Protein AF-A0A662QKG5-F1 (afdb_monomer)

Secondary structure (DSSP, 8-state):
---------------------S---PPPSEEEE-SS--HHHHHHH--SEEEE-TTSS-HHHHHHHHHTT-EEEEEEESSEEETTSTT--GGGGTS--TTEEEEPSSSTTEEEE-TTSHHHHHHHHHHHHHHHHHT-SEEEEE-TTHHHHHHHTT--HHHHHHHHHHHHHHH--SEEEEE-TT-GGGGG-HHHHHH-SEEEEE-SSEETTEEPPHHHHHHHHHHHHHHHHTT-EEEEEEE---HHHHHHHHHHHHHHT-EEEEE-TT--S--HHHHT-

Sequence (277 aa):
MKPMAIALATLLLASPFTATSPAIRDKPDVIIWYDNVNESKLLKLAPKLLIVDPGEVERETIRKLQKLGTEVIAYVNLGMAEEWRSYWKERWRRSPPRWIAEKSREWSGEYVVMFWHPAWRRILRRVLKSIEREGYDGILLDNIDVYEYWEEKGCKAEEKLLMIIKWIKLTYSGKIYVNIGSGLKLIYDEEFMKLVDGILREEVWASYRGVIDPEETKEILNALIYAKQRGKDVVILDYSNNERLTNAILSECAILGFKCYIGSRDLNSLPKYLQGS

pLDDT: mean 91.51, std 16.91, range [32.44, 98.94]

Foldseek 3Di:
DDDDDDDDDDDDDDDDDDDDDDDPPPQAQEAEFEAQDDLVLCLVRLHLEYEYEPPRDALVSLVSSVVVNYAYAYEDEQFKDACPDPVHDPCCVVPNDPQWAAADPVDPRITGGPSLDPVNLVVVLVVLVVCVVSPHQYYEHEPLVSLVVVVVVVDPSVVSSLVVLVVCLVRHDHAYEYACEVVLVLLVPPSSLVSHQAYEYEQLQAAPVGGDDVVSNVSSVVSQLSSVVVVHAYEYEHEDPDPVSVVVVVVVCVVSVHRYDHAHPNSNDHHPVSVVD

Structure (mmCIF, N/CA/C/O backbone):
data_AF-A0A662QKG5-F1
#
_entry.id   AF-A0A662QKG5-F1
#
loop_
_atom_site.group_PDB
_atom_site.id
_atom_site.type_symbol
_atom_site.label_atom_id
_atom_site.label_alt_id
_atom_site.label_comp_id
_atom_site.label_asym_id
_atom_site.label_entity_id
_atom_site.label_seq_id
_atom_site.pdbx_PDB_ins_code
_atom_site.Cartn_x
_atom_site.Cartn_y
_atom_site.Cartn_z
_atom_site.occupancy
_atom_site.B_iso_or_equiv
_atom_site.auth_seq_id
_atom_site.auth_comp_id
_atom_site.auth_asym_id
_atom_site.auth_atom_id
_atom_site.pdbx_PDB_model_num
ATOM 1 N N . MET A 1 1 ? -3.021 51.277 4.440 1.00 42.84 1 MET A N 1
ATOM 2 C CA . MET A 1 1 ? -4.016 50.202 4.649 1.00 42.84 1 MET A CA 1
ATOM 3 C C . MET A 1 1 ? -3.461 49.256 5.701 1.00 42.84 1 MET A C 1
ATOM 5 O O . MET A 1 1 ? -2.408 48.681 5.471 1.00 42.84 1 MET A O 1
ATOM 9 N N . LYS A 1 2 ? -4.071 49.212 6.891 1.00 32.78 2 LYS A N 1
ATOM 10 C CA . LYS A 1 2 ? -3.625 48.363 8.011 1.00 32.78 2 LYS A CA 1
ATOM 11 C C . LYS A 1 2 ? -4.116 46.920 7.798 1.00 32.78 2 LYS A C 1
ATOM 13 O O . LYS A 1 2 ? -5.233 46.769 7.303 1.00 32.78 2 LYS A O 1
ATOM 18 N N . PRO A 1 3 ? -3.330 45.891 8.155 1.00 36.31 3 PRO A N 1
ATOM 19 C CA . PRO A 1 3 ? -3.746 44.502 8.026 1.00 36.31 3 PRO A CA 1
ATOM 20 C C . PRO A 1 3 ? -4.799 44.161 9.087 1.00 36.31 3 PRO A C 1
ATOM 22 O O . PRO A 1 3 ? -4.707 44.572 10.244 1.00 36.31 3 PRO A O 1
ATOM 25 N N . MET A 1 4 ? -5.821 43.436 8.650 1.00 33.28 4 MET A N 1
ATOM 26 C CA . MET A 1 4 ? -6.954 42.979 9.442 1.00 33.28 4 MET A CA 1
ATOM 27 C C . MET A 1 4 ? -6.550 41.689 10.164 1.00 33.28 4 MET A C 1
ATOM 29 O O . MET A 1 4 ? -6.315 40.665 9.529 1.00 33.28 4 MET A O 1
ATOM 33 N N . ALA A 1 5 ? -6.416 41.760 11.488 1.00 32.69 5 ALA A N 1
ATOM 34 C CA . ALA A 1 5 ? -6.179 40.602 12.339 1.00 32.69 5 ALA A CA 1
ATOM 35 C C . ALA A 1 5 ? -7.471 39.777 12.442 1.00 32.69 5 ALA A C 1
ATOM 37 O O . ALA A 1 5 ? -8.495 40.278 12.907 1.00 32.69 5 ALA A O 1
ATOM 38 N N . ILE A 1 6 ? -7.427 38.519 12.004 1.00 38.12 6 ILE A N 1
ATOM 39 C CA . ILE A 1 6 ? -8.499 37.548 12.236 1.00 38.12 6 ILE A CA 1
ATOM 40 C C . ILE A 1 6 ? -8.241 36.932 13.613 1.00 38.12 6 ILE A C 1
ATOM 42 O O . ILE A 1 6 ? -7.283 36.188 13.803 1.00 38.12 6 ILE A O 1
ATOM 46 N N . ALA A 1 7 ? -9.073 37.296 14.586 1.00 32.44 7 ALA A N 1
ATOM 47 C CA . ALA A 1 7 ? -9.064 36.711 15.919 1.00 32.44 7 ALA A CA 1
ATOM 48 C C . ALA A 1 7 ? -9.673 35.299 15.870 1.00 32.44 7 ALA A C 1
ATOM 50 O O . ALA A 1 7 ? -10.847 35.141 15.533 1.00 32.44 7 ALA A O 1
ATOM 51 N N . LEU A 1 8 ? -8.885 34.278 16.216 1.00 33.84 8 LEU A N 1
ATOM 52 C CA . LEU A 1 8 ? -9.392 32.938 16.513 1.00 33.84 8 LEU A CA 1
ATOM 53 C C . LEU A 1 8 ? -10.080 32.982 17.886 1.00 33.84 8 LEU A C 1
ATOM 55 O O . LEU A 1 8 ? -9.418 33.121 18.913 1.00 33.84 8 LEU A O 1
ATOM 59 N N . ALA A 1 9 ? -11.407 32.890 17.904 1.00 35.50 9 ALA A N 1
ATOM 60 C CA . ALA A 1 9 ? -12.175 32.737 19.132 1.00 35.50 9 ALA A CA 1
ATOM 61 C C . ALA A 1 9 ? -12.110 31.274 19.603 1.00 35.50 9 ALA A C 1
ATOM 63 O O . ALA A 1 9 ? -12.606 30.367 18.938 1.00 35.50 9 ALA A O 1
ATOM 64 N N . THR A 1 10 ? -11.493 31.053 20.759 1.00 40.53 10 THR A N 1
ATOM 65 C CA . THR A 1 10 ? -11.506 29.796 21.509 1.00 40.53 10 THR A CA 1
ATOM 66 C C . THR A 1 10 ? -12.883 29.580 22.137 1.00 40.53 10 THR A C 1
ATOM 68 O O . THR A 1 10 ? -13.257 30.269 23.084 1.00 40.53 10 THR A O 1
ATOM 71 N N . LEU A 1 11 ? -13.640 28.602 21.635 1.00 37.53 11 LEU A N 1
ATOM 72 C CA . LEU A 1 11 ? -14.877 28.142 22.267 1.00 37.53 11 LEU A CA 1
ATOM 73 C C . LEU A 1 11 ? -14.591 26.860 23.067 1.00 37.53 11 LEU A C 1
ATOM 75 O O . LEU A 1 11 ? -14.616 25.754 22.538 1.00 37.53 11 LEU A O 1
ATOM 79 N N . LEU A 1 12 ? -14.287 27.020 24.356 1.00 44.19 12 LEU A N 1
ATOM 80 C CA . LEU A 1 12 ? -14.258 25.930 25.333 1.00 44.19 12 LEU A CA 1
ATOM 81 C C . LEU A 1 12 ? -15.687 25.695 25.837 1.00 44.19 12 LEU A C 1
ATOM 83 O O . LEU A 1 12 ? -16.165 26.402 26.721 1.00 44.19 12 LEU A O 1
ATOM 87 N N . LEU A 1 13 ? -16.370 24.696 25.279 1.00 42.34 13 LEU A N 1
ATOM 88 C CA . LEU A 1 13 ? -17.579 24.126 25.873 1.00 42.34 13 LEU A CA 1
ATOM 89 C C . LEU A 1 13 ? -17.228 22.756 26.453 1.00 42.34 13 LEU A C 1
ATOM 91 O O . LEU A 1 13 ? -17.201 21.747 25.752 1.00 42.34 13 LEU A O 1
ATOM 95 N N . ALA A 1 14 ? -16.937 22.735 27.753 1.00 43.25 14 ALA A N 1
ATOM 96 C CA . ALA A 1 14 ? -16.828 21.504 28.521 1.00 43.25 14 ALA A CA 1
ATOM 97 C C . ALA A 1 14 ? -18.223 20.869 28.636 1.00 43.25 14 ALA A C 1
ATOM 99 O O . ALA A 1 14 ? -19.087 21.378 29.347 1.00 43.25 14 ALA A O 1
ATOM 100 N N . SER A 1 15 ? -18.445 19.767 27.920 1.00 41.19 15 SER A N 1
ATOM 101 C CA . SER A 1 15 ? -19.620 18.914 28.119 1.00 41.19 15 SER A CA 1
ATOM 102 C C . SER A 1 15 ? -19.278 17.812 29.129 1.00 41.19 15 SER A C 1
ATOM 104 O O . SER A 1 15 ? -18.203 17.217 29.020 1.00 41.19 15 SER A O 1
ATOM 106 N N . PRO A 1 16 ? -20.146 17.513 30.111 1.00 49.34 16 PRO A N 1
ATOM 107 C CA . PRO A 1 16 ? -19.911 16.423 31.047 1.00 49.34 16 PRO A CA 1
ATOM 108 C C . PRO A 1 16 ? -20.055 15.085 30.313 1.00 49.34 16 PRO A C 1
ATOM 110 O O . PRO A 1 16 ? -21.134 14.737 29.837 1.00 49.34 16 PRO A O 1
ATOM 113 N N . PHE A 1 17 ? -18.958 14.332 30.220 1.00 42.06 17 PHE A N 1
ATOM 114 C CA . PHE A 1 17 ? -18.972 12.952 29.743 1.00 42.06 17 PHE A CA 1
ATOM 115 C C . PHE A 1 17 ? -19.804 12.096 30.707 1.00 42.06 17 PHE A C 1
ATOM 117 O O . PHE A 1 17 ? -19.370 11.763 31.809 1.00 42.06 17 PHE A O 1
ATOM 124 N N . THR A 1 18 ? -21.011 11.723 30.291 1.00 40.41 18 THR A N 1
ATOM 125 C CA . THR A 1 18 ? -21.738 10.598 30.878 1.00 40.41 18 THR A CA 1
ATOM 126 C C . THR A 1 18 ? -21.120 9.309 30.351 1.00 40.41 18 THR A C 1
ATOM 128 O O . THR A 1 18 ? -21.223 9.011 29.163 1.00 40.41 18 THR A O 1
ATOM 131 N N . ALA A 1 19 ? -20.458 8.554 31.227 1.00 45.62 19 ALA A N 1
ATOM 132 C CA . ALA A 1 19 ? -19.922 7.236 30.913 1.00 45.62 19 ALA A CA 1
ATOM 133 C C . ALA A 1 19 ? -21.067 6.258 30.596 1.00 45.62 19 ALA A C 1
ATOM 135 O O . ALA A 1 19 ? -21.830 5.865 31.479 1.00 45.62 19 ALA A O 1
ATOM 136 N N . THR A 1 20 ? -21.197 5.866 29.332 1.00 38.84 20 THR A N 1
ATOM 137 C CA . THR A 1 20 ? -22.084 4.784 28.892 1.00 38.84 20 THR A CA 1
ATOM 138 C C . THR A 1 20 ? -21.332 3.451 28.886 1.00 38.84 20 THR A C 1
ATOM 140 O O . THR A 1 20 ? -20.273 3.376 28.276 1.00 38.84 20 THR A O 1
ATOM 143 N N . SER A 1 21 ? -21.912 2.455 29.575 1.00 35.09 21 SER A N 1
ATOM 144 C CA . SER A 1 21 ? -21.841 0.972 29.486 1.00 35.09 21 SER A CA 1
ATOM 145 C C . SER A 1 21 ? -20.680 0.235 28.771 1.00 35.09 21 SER A C 1
ATOM 147 O O . SER A 1 21 ? -20.139 0.715 27.783 1.00 35.09 21 SER A O 1
ATOM 149 N N . PRO A 1 22 ? -20.343 -1.007 29.197 1.00 38.59 22 PRO A N 1
ATOM 150 C CA . PRO A 1 22 ? -19.174 -1.745 28.717 1.00 38.59 22 PRO A CA 1
ATOM 151 C C . PRO A 1 22 ? -19.237 -2.012 27.208 1.00 38.59 22 PRO A C 1
ATOM 153 O O . PRO A 1 22 ? -20.226 -2.520 26.682 1.00 38.59 22 PRO A O 1
ATOM 156 N N . ALA A 1 23 ? -18.139 -1.644 26.552 1.00 37.88 23 ALA A N 1
ATOM 157 C CA . ALA A 1 23 ? -17.943 -1.568 25.116 1.00 37.88 23 ALA A CA 1
ATOM 158 C C . ALA A 1 23 ? -18.376 -2.836 24.360 1.00 37.88 23 ALA A C 1
ATOM 160 O O . ALA A 1 23 ? -17.817 -3.918 24.556 1.00 37.88 23 ALA A O 1
ATOM 161 N N . ILE A 1 24 ? -19.266 -2.667 23.377 1.00 42.03 24 ILE A N 1
ATOM 162 C CA . ILE A 1 24 ? -19.085 -3.383 22.112 1.00 42.03 24 ILE A CA 1
ATOM 163 C C . ILE A 1 24 ? -17.665 -3.008 21.689 1.00 42.03 24 ILE A C 1
ATOM 165 O O . ILE A 1 24 ? -17.395 -1.829 21.477 1.00 42.03 24 ILE A O 1
ATOM 169 N N . ARG A 1 25 ? -16.722 -3.957 21.700 1.00 54.38 25 ARG A N 1
ATOM 170 C CA . ARG A 1 25 ? -15.375 -3.669 21.200 1.00 54.38 25 ARG A CA 1
ATOM 171 C C . ARG A 1 25 ? -15.534 -3.315 19.732 1.00 54.38 25 ARG A C 1
ATOM 173 O O . ARG A 1 25 ? -15.819 -4.195 18.921 1.00 54.38 25 ARG A O 1
ATOM 180 N N . ASP A 1 26 ? -15.429 -2.028 19.423 1.00 77.25 26 ASP A N 1
ATOM 181 C CA . ASP A 1 26 ? -15.442 -1.567 18.047 1.00 77.25 26 ASP A CA 1
ATOM 182 C C . ASP A 1 26 ? -14.335 -2.301 17.292 1.00 77.25 26 ASP A C 1
ATOM 184 O O . ASP A 1 26 ? -13.195 -2.408 17.756 1.00 77.25 26 ASP A O 1
ATOM 188 N N . LYS A 1 27 ? -14.701 -2.868 16.141 1.00 87.81 27 LYS A N 1
ATOM 189 C CA . LYS A 1 27 ? -13.755 -3.531 15.242 1.00 87.81 27 LYS A CA 1
ATOM 190 C C . LYS A 1 27 ? -12.615 -2.560 14.922 1.00 87.81 27 LYS A C 1
ATOM 192 O O . LYS A 1 27 ? -12.923 -1.410 14.592 1.00 87.81 27 LYS A O 1
ATOM 197 N N . PRO A 1 28 ? -11.342 -3.000 14.945 1.00 94.25 28 PRO A N 1
ATOM 198 C CA . PRO A 1 28 ? -10.233 -2.155 14.518 1.00 94.25 28 PRO A CA 1
ATOM 199 C C . PRO A 1 28 ? -10.493 -1.601 13.114 1.00 94.25 28 PRO A C 1
ATOM 201 O O . PRO A 1 28 ? -10.971 -2.329 12.241 1.00 94.25 28 PRO A O 1
ATOM 204 N N . ASP A 1 29 ? -10.185 -0.327 12.878 1.00 94.81 29 ASP A N 1
ATOM 205 C CA . ASP A 1 29 ? -10.416 0.282 11.564 1.00 94.81 29 ASP A CA 1
ATOM 206 C C . ASP A 1 29 ? -9.560 -0.365 10.475 1.00 94.81 29 ASP A C 1
ATOM 208 O O . ASP A 1 29 ? -10.024 -0.545 9.349 1.00 94.81 29 ASP A O 1
ATOM 212 N N . VAL A 1 30 ? -8.326 -0.740 10.816 1.00 98.31 30 VAL A N 1
ATOM 213 C CA . VAL A 1 30 ? -7.390 -1.388 9.902 1.00 98.31 30 VAL A CA 1
ATOM 214 C C . VAL A 1 30 ? -6.437 -2.325 10.647 1.00 98.31 30 VAL A C 1
ATOM 216 O O . VAL A 1 30 ? -6.030 -2.046 11.775 1.00 98.31 30 VAL A O 1
ATOM 219 N N . ILE A 1 31 ? -6.071 -3.435 10.006 1.00 98.44 31 ILE A N 1
ATOM 220 C CA . ILE A 1 31 ? -4.906 -4.257 10.356 1.00 98.44 31 ILE A CA 1
ATOM 221 C C . ILE A 1 31 ? -4.046 -4.427 9.105 1.00 98.44 31 ILE A C 1
ATOM 223 O O . ILE A 1 31 ? -4.577 -4.686 8.025 1.00 98.44 31 ILE A O 1
ATOM 227 N N . ILE A 1 32 ? -2.728 -4.300 9.266 1.00 98.62 32 ILE A N 1
ATOM 228 C CA . ILE A 1 32 ? -1.734 -4.557 8.219 1.00 98.62 32 ILE A CA 1
ATOM 229 C C . ILE A 1 32 ? -0.782 -5.642 8.732 1.00 98.62 32 ILE A C 1
ATOM 231 O O . ILE A 1 32 ? -0.149 -5.459 9.772 1.00 98.62 32 ILE A O 1
ATOM 235 N N . TRP A 1 33 ? -0.727 -6.794 8.061 1.00 97.88 33 TRP A N 1
ATOM 236 C CA . TRP A 1 33 ? 0.016 -7.964 8.550 1.00 97.88 33 TRP A CA 1
ATOM 237 C C . TRP A 1 33 ? 0.542 -8.795 7.370 1.00 97.88 33 TRP A C 1
ATOM 239 O O . TRP A 1 33 ? -0.244 -9.395 6.642 1.00 97.88 33 TRP A O 1
ATOM 249 N N . TYR A 1 34 ? 1.859 -8.793 7.150 1.00 96.94 34 TYR A N 1
ATOM 250 C CA . TYR A 1 34 ? 2.484 -9.349 5.936 1.00 96.94 34 TYR A CA 1
ATOM 251 C C . TYR A 1 34 ? 3.220 -10.669 6.132 1.00 96.94 34 TYR A C 1
ATOM 253 O O . TYR A 1 34 ? 3.569 -11.299 5.144 1.00 96.94 34 TYR A O 1
ATOM 261 N N . ASP A 1 35 ? 3.469 -11.082 7.370 1.00 95.62 35 ASP A N 1
ATOM 262 C CA . ASP A 1 35 ? 4.189 -12.324 7.646 1.00 95.62 35 ASP A CA 1
ATOM 263 C C . ASP A 1 35 ? 3.718 -12.940 8.968 1.00 95.62 35 ASP A C 1
ATOM 265 O O . ASP A 1 35 ? 3.289 -12.232 9.882 1.00 95.62 35 ASP A O 1
ATOM 269 N N . ASN A 1 36 ? 3.804 -14.262 9.104 1.00 95.44 36 ASN A N 1
ATOM 270 C CA . ASN A 1 36 ? 3.402 -14.996 10.309 1.00 95.44 36 ASN A CA 1
ATOM 271 C C . ASN A 1 36 ? 1.964 -14.677 10.767 1.00 95.44 36 ASN A C 1
ATOM 273 O O . ASN A 1 36 ? 1.681 -14.521 11.965 1.00 95.44 36 ASN A O 1
ATOM 277 N N . VAL A 1 37 ? 1.041 -14.552 9.811 1.00 96.56 37 VAL A N 1
ATOM 278 C CA . VAL A 1 37 ? -0.344 -14.167 10.092 1.00 96.56 37 VAL A CA 1
ATOM 279 C C . VAL A 1 37 ? -1.061 -15.229 10.931 1.00 96.56 37 VAL A C 1
ATOM 281 O O . VAL A 1 37 ? -1.079 -16.417 10.618 1.00 96.56 37 VAL A O 1
ATOM 284 N N . ASN A 1 38 ? -1.715 -14.799 12.017 1.00 96.88 38 ASN A N 1
ATOM 285 C CA . ASN A 1 38 ? -2.579 -15.672 12.812 1.00 96.88 38 ASN A CA 1
ATOM 286 C C . ASN A 1 38 ? -4.052 -15.471 12.433 1.00 96.88 38 ASN A C 1
ATOM 288 O O . ASN A 1 38 ? -4.724 -14.565 12.935 1.00 96.88 38 ASN A O 1
ATOM 292 N N . GLU A 1 39 ? -4.569 -16.358 11.587 1.00 97.19 39 GLU A N 1
ATOM 293 C CA . GLU A 1 39 ? -5.938 -16.280 11.067 1.00 97.19 39 GLU A CA 1
ATOM 294 C C . GLU A 1 39 ? -7.017 -16.314 12.160 1.00 97.19 39 GLU A C 1
ATOM 296 O O . GLU A 1 39 ? -7.993 -15.567 12.095 1.00 97.19 39 GLU A O 1
ATOM 301 N N . SER A 1 40 ? -6.828 -17.111 13.216 1.00 96.19 40 SER A N 1
ATOM 302 C CA . SER A 1 40 ? -7.769 -17.171 14.343 1.00 96.19 40 SER A CA 1
ATOM 303 C C . SER A 1 40 ? -7.888 -15.826 15.065 1.00 96.19 40 SER A C 1
ATOM 305 O O . SER A 1 40 ? -8.987 -15.428 15.458 1.00 96.19 40 SER A O 1
ATOM 307 N N . LYS A 1 41 ? -6.776 -15.094 15.223 1.00 95.62 41 LYS A N 1
ATOM 308 C CA . LYS A 1 41 ? -6.795 -13.731 15.777 1.00 95.62 41 LYS A CA 1
ATOM 309 C C . LYS A 1 41 ? -7.464 -12.750 14.818 1.00 95.62 41 LYS A C 1
ATOM 311 O O . LYS A 1 41 ? -8.283 -11.955 15.273 1.00 95.62 41 LYS A O 1
ATOM 316 N N . LEU A 1 42 ? -7.170 -12.826 13.518 1.00 95.94 42 LEU A N 1
ATOM 317 C CA . LEU A 1 42 ? -7.827 -11.980 12.517 1.00 95.94 42 LEU A CA 1
ATOM 318 C C . LEU A 1 42 ? -9.345 -12.166 12.524 1.00 95.94 42 LEU A C 1
ATOM 320 O O . LEU A 1 42 ? -10.070 -11.178 12.555 1.00 95.94 42 LEU A O 1
ATOM 324 N N . LEU A 1 43 ? -9.832 -13.408 12.566 1.00 96.50 43 LEU A N 1
ATOM 325 C CA . LEU A 1 43 ? -11.266 -13.712 12.615 1.00 96.50 43 LEU A CA 1
ATOM 326 C C . LEU A 1 43 ? -11.938 -13.190 13.887 1.00 96.50 43 LEU A C 1
ATOM 328 O O . LEU A 1 43 ? -13.084 -12.748 13.833 1.00 96.50 43 LEU A O 1
ATOM 332 N N . LYS A 1 44 ? -11.233 -13.220 15.024 1.00 95.31 44 LYS A N 1
ATOM 333 C CA . LYS A 1 44 ? -11.733 -12.665 16.288 1.00 95.31 44 LYS A CA 1
ATOM 334 C C . LYS A 1 44 ? -11.854 -11.139 16.230 1.00 95.31 44 LYS A C 1
ATOM 336 O O . LYS A 1 44 ? -12.830 -10.593 16.733 1.00 95.31 44 LYS A O 1
ATOM 341 N N . LEU A 1 45 ? -10.862 -10.466 15.646 1.00 95.56 45 LEU A N 1
ATOM 342 C CA . LEU A 1 45 ? -10.810 -9.003 15.561 1.00 95.56 45 LEU A CA 1
ATOM 343 C C . LEU A 1 45 ? -11.726 -8.448 14.468 1.00 95.56 45 LEU A C 1
ATOM 345 O O . LEU A 1 45 ? -12.338 -7.403 14.669 1.00 95.56 45 LEU A O 1
ATOM 349 N N . ALA A 1 46 ? -11.801 -9.144 13.330 1.00 96.31 46 ALA A N 1
ATOM 350 C CA . ALA A 1 46 ? -12.575 -8.793 12.142 1.00 96.31 46 ALA A CA 1
ATOM 351 C C . ALA A 1 46 ? -12.477 -7.291 11.802 1.00 96.31 46 ALA A C 1
ATOM 353 O O . ALA A 1 46 ? -13.486 -6.584 11.893 1.00 96.31 46 ALA A O 1
ATOM 354 N N . PRO A 1 47 ? -11.273 -6.777 11.468 1.00 97.50 47 PRO A N 1
ATOM 355 C CA . PRO A 1 47 ? -11.071 -5.349 11.238 1.00 97.50 47 PRO A CA 1
ATOM 356 C C . PRO A 1 47 ? -11.938 -4.852 10.076 1.00 97.50 47 PRO A C 1
ATOM 358 O O . PRO A 1 47 ? -12.346 -5.639 9.225 1.00 97.50 47 PRO A O 1
ATOM 361 N N . LYS A 1 48 ? -12.222 -3.552 9.997 1.00 97.75 48 LYS A N 1
ATOM 362 C CA . LYS A 1 48 ? -12.986 -2.995 8.864 1.00 97.75 48 LYS A CA 1
ATOM 363 C C . LYS A 1 48 ? -12.193 -3.105 7.556 1.00 97.75 48 LYS A C 1
ATOM 365 O O . LYS A 1 48 ? -12.776 -3.406 6.520 1.00 97.75 48 LYS A O 1
ATOM 370 N N . LEU A 1 49 ? -10.876 -2.912 7.626 1.00 98.69 49 LEU A N 1
ATOM 371 C CA . LEU A 1 49 ? -9.928 -3.072 6.524 1.00 98.69 49 LEU A CA 1
ATOM 372 C C . LEU A 1 49 ? -8.788 -4.013 6.941 1.00 98.69 49 LEU A C 1
ATOM 374 O O . LEU A 1 49 ? -8.215 -3.869 8.018 1.00 98.69 49 LEU A O 1
ATOM 378 N N . LEU A 1 50 ? -8.431 -4.959 6.086 1.00 98.81 50 LEU A N 1
ATOM 379 C CA . LEU A 1 50 ? -7.280 -5.835 6.258 1.00 98.81 50 LEU A CA 1
ATOM 380 C C . LEU A 1 50 ? -6.377 -5.701 5.035 1.00 98.81 50 LEU A C 1
ATOM 382 O O . LEU A 1 50 ? -6.831 -5.943 3.923 1.00 98.81 50 LEU A O 1
ATOM 386 N N . ILE A 1 51 ? -5.109 -5.351 5.240 1.00 98.88 51 ILE A N 1
ATOM 387 C CA . ILE A 1 51 ? -4.088 -5.354 4.189 1.00 98.88 51 ILE A CA 1
ATOM 388 C C . ILE A 1 51 ? -3.089 -6.465 4.511 1.00 98.88 51 ILE A C 1
ATOM 390 O O . ILE A 1 51 ? -2.498 -6.476 5.591 1.00 98.88 51 ILE A O 1
ATOM 394 N N . VAL A 1 52 ? -2.929 -7.420 3.598 1.00 98.69 52 VAL A N 1
ATOM 395 C CA . VAL A 1 52 ? -2.087 -8.610 3.800 1.00 98.69 52 VAL A CA 1
ATOM 396 C C . VAL A 1 52 ? -1.277 -8.929 2.556 1.00 98.69 52 VAL A C 1
ATOM 398 O O . VAL A 1 52 ? -1.654 -8.566 1.436 1.00 98.69 52 VAL A O 1
ATOM 401 N N . ASP A 1 53 ? -0.186 -9.657 2.755 1.00 98.25 53 ASP A N 1
ATOM 402 C CA . ASP A 1 53 ? 0.565 -10.228 1.651 1.00 98.25 53 ASP A CA 1
ATOM 403 C C . ASP A 1 53 ? -0.203 -11.410 1.012 1.00 98.25 53 ASP A C 1
ATOM 405 O O . ASP A 1 53 ? -0.795 -12.228 1.731 1.00 98.25 53 ASP A O 1
ATOM 409 N N . PRO A 1 54 ? -0.277 -11.510 -0.331 1.00 97.06 54 PRO A N 1
ATOM 410 C CA . PRO A 1 54 ? -0.949 -12.624 -0.990 1.00 97.06 54 PRO A CA 1
ATOM 411 C C . PRO A 1 54 ? -0.317 -13.980 -0.663 1.00 97.06 54 PRO A C 1
ATOM 413 O O . PRO A 1 54 ? 0.828 -14.251 -1.021 1.00 97.06 54 PRO A O 1
ATOM 416 N N . GLY A 1 55 ? -1.115 -14.872 -0.074 1.00 95.19 55 GLY A N 1
ATOM 417 C CA . GLY A 1 55 ? -0.685 -16.208 0.350 1.00 95.19 55 GLY A CA 1
ATOM 418 C C . GLY A 1 55 ? -0.579 -16.387 1.864 1.00 9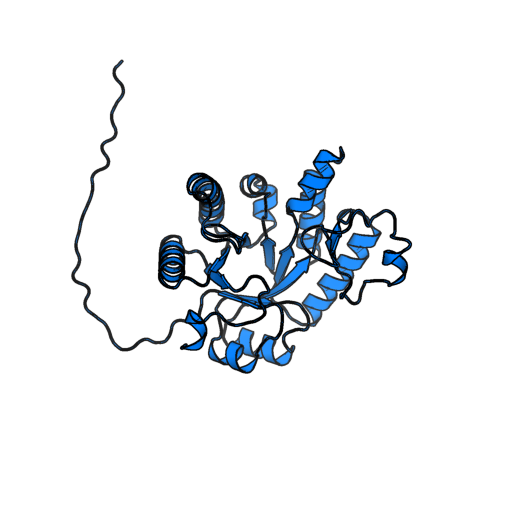5.19 55 GLY A C 1
ATOM 419 O O . GLY A 1 55 ? -0.595 -17.527 2.316 1.00 95.19 55 GLY A O 1
ATOM 420 N N . GLU A 1 56 ? -0.571 -15.298 2.638 1.00 96.94 56 GLU A N 1
ATOM 421 C CA . GLU A 1 56 ? -0.505 -15.347 4.109 1.00 96.94 56 GLU A CA 1
ATOM 422 C C . GLU A 1 56 ? -1.833 -15.704 4.784 1.00 96.94 56 GLU A C 1
ATOM 424 O O . GLU A 1 56 ? -1.867 -16.073 5.955 1.00 96.94 56 GLU A O 1
ATOM 429 N N . VAL A 1 57 ? -2.947 -15.559 4.065 1.00 97.62 57 VAL A N 1
ATOM 430 C CA . VAL A 1 57 ? -4.287 -15.865 4.574 1.00 97.62 57 VAL A CA 1
ATOM 431 C C . VAL A 1 57 ? -4.988 -16.798 3.607 1.00 97.62 57 VAL A C 1
ATOM 433 O O . VAL A 1 57 ? -5.106 -16.505 2.413 1.00 97.62 57 VAL A O 1
ATOM 436 N N . GLU A 1 58 ? -5.517 -17.904 4.123 1.00 97.62 58 GLU A N 1
ATOM 437 C CA . GLU A 1 58 ? -6.283 -18.836 3.315 1.00 97.62 58 GLU A CA 1
ATOM 438 C C . GLU A 1 58 ? -7.539 -18.187 2.718 1.00 97.62 58 GLU A C 1
ATOM 440 O O . GLU A 1 58 ? -8.276 -17.422 3.350 1.00 97.62 58 GLU A O 1
ATOM 445 N N . ARG A 1 59 ? -7.864 -18.591 1.487 1.00 97.62 59 ARG A N 1
ATOM 446 C CA . ARG A 1 59 ? -9.055 -18.127 0.762 1.00 97.62 59 ARG A CA 1
ATOM 447 C C . ARG A 1 59 ? -10.355 -18.297 1.552 1.00 97.62 59 ARG A C 1
ATOM 449 O O . ARG A 1 59 ? -11.284 -17.501 1.402 1.00 97.62 59 ARG A O 1
ATOM 456 N N . GLU A 1 60 ? -10.467 -19.353 2.354 1.00 98.00 60 GLU A N 1
ATOM 457 C CA . GLU A 1 60 ? -11.646 -19.561 3.194 1.00 98.00 60 GLU A CA 1
ATOM 458 C C . GLU A 1 60 ? -11.754 -18.494 4.290 1.00 98.00 60 GLU A C 1
ATOM 460 O O . GLU A 1 60 ? -12.847 -17.977 4.537 1.00 98.00 60 GLU A O 1
ATOM 465 N N . THR A 1 61 ? -10.633 -18.116 4.899 1.00 98.38 61 THR A N 1
ATOM 466 C CA . THR A 1 61 ? -10.575 -17.071 5.922 1.00 98.38 61 THR A CA 1
ATOM 467 C C . THR A 1 61 ? -10.836 -15.692 5.344 1.00 98.38 61 THR A C 1
ATOM 469 O O . THR A 1 61 ? -11.621 -14.954 5.937 1.00 98.38 61 THR A O 1
ATOM 472 N N . ILE A 1 62 ? -10.320 -15.382 4.149 1.00 98.56 62 ILE A N 1
ATOM 473 C CA . ILE A 1 62 ? -10.687 -14.159 3.412 1.00 98.56 62 ILE A CA 1
ATOM 474 C C . ILE A 1 62 ? -12.215 -14.060 3.290 1.00 98.56 62 ILE A C 1
ATOM 476 O O . ILE A 1 62 ? -12.819 -13.073 3.707 1.00 98.56 62 ILE A O 1
ATOM 480 N N . ARG A 1 63 ? -12.876 -15.131 2.831 1.00 98.50 63 ARG A N 1
ATOM 481 C CA . ARG A 1 63 ? -14.344 -15.164 2.692 1.00 98.50 63 ARG A CA 1
ATOM 482 C C . ARG A 1 63 ? -15.079 -15.037 4.026 1.00 98.50 63 ARG A C 1
ATOM 484 O O . ARG A 1 63 ? -16.163 -14.456 4.070 1.00 98.50 63 ARG A O 1
ATOM 491 N N . LYS A 1 64 ? -14.553 -15.622 5.106 1.00 98.56 64 LYS A N 1
ATOM 492 C CA . LYS A 1 64 ? -15.133 -15.490 6.454 1.00 98.56 64 LYS A CA 1
ATOM 493 C C . LYS A 1 64 ? -15.034 -14.046 6.946 1.00 98.56 64 LYS A C 1
ATOM 495 O O . LYS A 1 64 ? -16.036 -13.514 7.409 1.00 98.56 64 LYS A O 1
ATOM 500 N N . LEU A 1 65 ? -13.879 -13.404 6.782 1.00 98.50 65 LEU A N 1
ATOM 501 C CA . LEU A 1 65 ? -13.660 -11.996 7.118 1.00 98.50 65 LEU A CA 1
ATOM 502 C C . LEU A 1 65 ? -14.588 -11.073 6.313 1.00 98.50 65 LEU A C 1
ATOM 504 O O . LEU A 1 65 ? -15.280 -10.242 6.895 1.00 98.50 65 LEU A O 1
ATOM 508 N N . GLN A 1 66 ? -14.721 -11.297 5.005 1.00 98.56 66 GLN A N 1
ATOM 509 C CA . GLN A 1 66 ? -15.652 -10.552 4.148 1.00 98.56 66 GLN A CA 1
ATOM 510 C C . GLN A 1 66 ? -17.110 -10.678 4.602 1.00 98.56 66 GLN A C 1
ATOM 512 O O . GLN A 1 66 ? -17.835 -9.687 4.664 1.00 98.56 66 GLN A O 1
ATOM 517 N N . LYS A 1 67 ? -17.551 -11.876 5.014 1.00 98.31 67 LYS A N 1
ATOM 518 C CA . LYS A 1 67 ? -18.889 -12.070 5.610 1.00 98.31 67 LYS A CA 1
ATOM 519 C C . LYS A 1 67 ? -19.069 -11.325 6.933 1.00 98.31 67 LYS A C 1
ATOM 521 O O . LYS A 1 67 ? -20.196 -10.994 7.291 1.00 98.31 67 LYS A O 1
ATOM 526 N N . LEU A 1 68 ? -17.979 -11.065 7.653 1.00 97.31 68 LEU A N 1
ATOM 527 C CA . LEU A 1 68 ? -17.961 -10.230 8.853 1.00 97.31 68 LEU A CA 1
ATOM 528 C C . LEU A 1 68 ? -17.840 -8.731 8.522 1.00 97.31 68 LEU A C 1
ATOM 530 O O . LEU A 1 68 ? -17.808 -7.918 9.445 1.00 97.31 68 LEU A O 1
ATOM 534 N N . GLY A 1 69 ? -17.817 -8.347 7.244 1.00 97.62 69 GLY A N 1
ATOM 535 C CA . GLY A 1 69 ? -17.726 -6.957 6.796 1.00 97.62 69 GLY A CA 1
ATOM 536 C C . GLY A 1 69 ? -16.303 -6.398 6.753 1.00 97.62 69 GLY A C 1
ATOM 537 O O . GLY A 1 69 ? -16.151 -5.182 6.696 1.00 97.62 69 GLY A O 1
ATOM 538 N N . THR A 1 70 ? -15.280 -7.253 6.810 1.00 98.50 70 THR A N 1
ATOM 539 C CA . THR A 1 70 ? -13.889 -6.861 6.559 1.00 98.50 70 THR A CA 1
ATOM 540 C C . THR A 1 70 ? -13.648 -6.750 5.062 1.00 98.50 70 THR A C 1
ATOM 542 O O . THR A 1 70 ? -13.875 -7.706 4.326 1.00 98.50 70 THR A O 1
ATOM 545 N N . GLU A 1 71 ? -13.123 -5.616 4.626 1.00 98.62 71 GLU A N 1
ATOM 546 C CA . GLU A 1 71 ? -12.551 -5.472 3.294 1.00 98.62 71 GLU A CA 1
ATOM 547 C C . GLU A 1 71 ? -11.109 -5.991 3.281 1.00 98.62 71 GLU A C 1
ATOM 549 O O . GLU A 1 71 ? -10.301 -5.562 4.105 1.00 98.62 71 GLU A O 1
ATOM 554 N N . VAL A 1 72 ? -10.779 -6.913 2.372 1.00 98.81 72 VAL A N 1
ATOM 555 C CA . VAL A 1 72 ? -9.460 -7.561 2.318 1.00 98.81 72 VAL A CA 1
ATOM 556 C C . VAL A 1 72 ? -8.691 -7.124 1.072 1.00 98.81 72 VAL A C 1
ATOM 558 O O . VAL A 1 72 ? -9.076 -7.420 -0.060 1.00 98.81 72 VAL A O 1
ATOM 561 N N . ILE A 1 73 ? -7.568 -6.447 1.291 1.00 98.88 73 ILE A N 1
ATOM 562 C CA . ILE A 1 73 ? -6.706 -5.846 0.276 1.00 98.88 73 ILE A CA 1
ATOM 563 C C . ILE A 1 73 ? -5.389 -6.621 0.182 1.00 98.88 73 ILE A C 1
ATOM 565 O O . ILE A 1 73 ? -4.722 -6.865 1.187 1.00 98.88 73 ILE A O 1
ATOM 569 N N . ALA A 1 74 ? -5.010 -6.988 -1.039 1.00 98.88 74 ALA A N 1
ATOM 570 C CA . ALA A 1 74 ? -3.755 -7.669 -1.337 1.00 98.88 74 ALA A CA 1
ATOM 571 C C . ALA A 1 74 ? -2.611 -6.675 -1.576 1.00 98.88 74 ALA A C 1
ATOM 573 O O . ALA A 1 74 ? -2.730 -5.780 -2.415 1.00 98.88 74 ALA A O 1
ATOM 574 N N . TYR A 1 75 ? -1.477 -6.869 -0.910 1.00 98.81 75 TYR A N 1
ATOM 575 C CA . TYR A 1 75 ? -0.238 -6.169 -1.240 1.00 98.81 75 TYR A CA 1
ATOM 576 C C . TYR A 1 75 ? 0.248 -6.520 -2.656 1.00 98.81 75 TYR A C 1
ATOM 578 O O . TYR A 1 75 ? 0.268 -7.687 -3.058 1.00 98.81 75 TYR A O 1
ATOM 586 N N . VAL A 1 76 ? 0.658 -5.505 -3.420 1.00 98.75 76 VAL A N 1
ATOM 587 C CA . VAL A 1 76 ? 1.292 -5.653 -4.732 1.00 98.75 76 VAL A CA 1
ATOM 588 C C . VAL A 1 76 ? 2.387 -4.607 -4.893 1.00 98.75 76 VAL A C 1
ATOM 590 O O . VAL A 1 76 ? 2.104 -3.423 -5.055 1.00 98.75 76 VAL A O 1
ATOM 593 N N . ASN A 1 77 ? 3.640 -5.042 -4.975 1.00 98.56 77 ASN A N 1
ATOM 594 C CA . ASN A 1 77 ? 4.737 -4.147 -5.321 1.00 98.56 77 ASN A CA 1
ATOM 595 C C . ASN A 1 77 ? 4.666 -3.756 -6.813 1.00 98.56 77 ASN A C 1
ATOM 597 O O . ASN A 1 77 ? 4.770 -4.607 -7.705 1.00 98.56 77 ASN A O 1
ATOM 601 N N . LEU A 1 78 ? 4.435 -2.472 -7.108 1.00 98.62 78 LEU A N 1
ATOM 602 C CA . LEU A 1 78 ? 4.379 -1.954 -8.479 1.00 98.62 78 LEU A CA 1
ATOM 603 C C . LEU A 1 78 ? 5.777 -1.625 -9.008 1.00 98.62 78 LEU A C 1
ATOM 605 O O . LEU A 1 78 ? 6.058 -1.842 -10.196 1.00 98.62 78 LEU A O 1
ATOM 609 N N . GLY A 1 79 ? 6.605 -1.056 -8.131 1.00 97.94 79 GLY A N 1
ATOM 610 C CA . GLY A 1 79 ? 7.867 -0.413 -8.469 1.00 97.94 79 GLY A CA 1
ATOM 611 C C . GLY A 1 79 ? 9.106 -1.294 -8.364 1.00 97.94 79 GLY A C 1
ATOM 612 O O . GLY A 1 79 ? 10.139 -0.964 -8.958 1.00 97.94 79 GLY A O 1
ATOM 613 N N . MET A 1 80 ? 9.008 -2.430 -7.676 1.00 98.25 80 MET A N 1
ATOM 614 C CA . MET A 1 80 ? 10.109 -3.368 -7.483 1.00 98.25 80 MET A CA 1
ATOM 615 C C . MET A 1 80 ? 9.692 -4.823 -7.734 1.00 98.25 80 MET A C 1
ATOM 617 O O . MET A 1 80 ? 8.538 -5.217 -7.581 1.00 98.25 80 MET A O 1
ATOM 621 N N . ALA A 1 81 ? 10.661 -5.633 -8.158 1.00 98.38 81 ALA A N 1
ATOM 622 C CA . ALA A 1 81 ? 10.560 -7.082 -8.223 1.00 98.38 81 ALA A CA 1
ATOM 623 C C . ALA A 1 81 ? 11.157 -7.696 -6.956 1.00 98.38 81 ALA A C 1
ATOM 625 O O . ALA A 1 81 ? 12.294 -7.396 -6.602 1.00 98.38 81 ALA A O 1
ATOM 626 N N . GLU A 1 82 ? 10.416 -8.604 -6.337 1.00 98.06 82 GLU A N 1
ATOM 627 C CA . GLU A 1 82 ? 10.779 -9.264 -5.085 1.00 98.06 82 GLU A CA 1
ATOM 628 C C . GLU A 1 82 ? 11.199 -10.714 -5.360 1.00 98.06 82 GLU A C 1
ATOM 630 O O . GLU A 1 82 ? 10.504 -11.472 -6.049 1.00 98.06 82 GLU A O 1
ATOM 635 N N . GLU A 1 83 ? 12.351 -11.122 -4.834 1.00 97.56 83 GLU A N 1
ATOM 636 C CA . GLU A 1 83 ? 12.965 -12.407 -5.180 1.00 97.56 83 GLU A CA 1
ATOM 637 C C . GLU A 1 83 ? 12.245 -13.648 -4.631 1.00 97.56 83 GLU A C 1
ATOM 639 O O . GLU A 1 83 ? 12.443 -14.747 -5.153 1.00 97.56 83 GLU A O 1
ATOM 644 N N . TRP A 1 84 ? 11.400 -13.481 -3.611 1.00 96.44 84 TRP A N 1
ATOM 645 C CA . TRP A 1 84 ? 10.588 -14.554 -3.023 1.00 96.44 84 TRP A CA 1
ATOM 646 C C . TRP A 1 84 ? 9.282 -14.810 -3.786 1.00 96.44 84 TRP A C 1
ATOM 648 O O . TRP A 1 84 ? 8.596 -15.801 -3.537 1.00 96.44 84 TRP A O 1
ATOM 658 N N . ARG A 1 85 ? 8.920 -13.952 -4.748 1.00 97.94 85 ARG A N 1
ATOM 659 C CA . ARG A 1 85 ? 7.679 -14.110 -5.511 1.00 97.94 85 ARG A CA 1
ATOM 660 C C . ARG A 1 85 ? 7.804 -15.209 -6.551 1.00 97.94 85 ARG A C 1
ATOM 662 O O . ARG A 1 85 ? 8.813 -15.353 -7.235 1.00 97.94 85 ARG A O 1
ATOM 669 N N . SER A 1 86 ? 6.695 -15.901 -6.799 1.00 96.62 86 SER A N 1
ATOM 670 C CA . SER A 1 86 ? 6.609 -16.988 -7.788 1.00 96.62 86 SER A CA 1
ATOM 671 C C . SER A 1 86 ? 6.969 -16.585 -9.228 1.00 96.62 86 SER A C 1
ATOM 673 O O . SER A 1 86 ? 7.276 -17.443 -10.059 1.00 96.62 86 SER A O 1
ATOM 675 N N . TYR A 1 87 ? 6.926 -15.289 -9.566 1.00 97.50 87 TYR A N 1
ATOM 676 C CA . TYR A 1 87 ? 7.335 -14.794 -10.882 1.00 97.50 87 TYR A CA 1
ATOM 677 C C . TYR A 1 87 ? 8.853 -14.636 -11.031 1.00 97.50 87 TYR A C 1
ATOM 679 O O . TYR A 1 87 ? 9.322 -14.513 -12.173 1.00 97.50 87 TYR A O 1
ATOM 687 N N . TRP A 1 88 ? 9.595 -14.583 -9.919 1.00 98.25 88 TRP A N 1
ATOM 688 C CA . TRP A 1 88 ? 11.037 -14.398 -9.915 1.00 98.25 88 TRP A CA 1
ATOM 689 C C . TRP A 1 88 ? 11.720 -15.576 -10.605 1.00 98.25 88 TRP A C 1
ATOM 691 O O . TRP A 1 88 ? 11.282 -16.725 -10.539 1.00 98.25 88 TRP A O 1
ATOM 701 N N . LYS A 1 89 ? 12.807 -15.292 -11.320 1.00 97.69 89 LYS A N 1
ATOM 702 C CA . LYS A 1 89 ? 13.639 -16.330 -11.929 1.00 97.69 89 LYS A CA 1
ATOM 703 C C . LYS A 1 89 ? 15.027 -16.207 -11.352 1.00 97.69 89 LYS A C 1
ATOM 705 O O . LYS A 1 89 ? 15.659 -15.180 -11.551 1.00 97.69 89 LYS A O 1
ATOM 710 N N . GLU A 1 90 ? 15.542 -17.285 -10.773 1.00 96.12 90 GLU A N 1
ATOM 711 C CA . GLU A 1 90 ? 16.845 -17.292 -10.095 1.00 96.12 90 GLU A CA 1
ATOM 712 C C . GLU A 1 90 ? 17.991 -16.730 -10.960 1.00 96.12 90 GLU A C 1
ATOM 714 O O . GLU A 1 90 ? 18.855 -15.992 -10.489 1.00 96.12 90 GLU A O 1
ATOM 719 N N . ARG A 1 91 ? 17.941 -16.963 -12.280 1.00 96.81 91 ARG A N 1
ATOM 720 C CA . ARG A 1 91 ? 18.904 -16.395 -13.238 1.00 96.81 91 ARG A CA 1
ATOM 721 C C . ARG A 1 91 ? 18.966 -14.861 -13.248 1.00 96.81 91 ARG A C 1
ATOM 723 O O . ARG A 1 91 ? 19.994 -14.319 -13.641 1.00 96.81 91 ARG A O 1
ATOM 730 N N . TRP A 1 92 ? 17.904 -14.163 -12.843 1.00 97.12 92 TRP A N 1
ATOM 731 C CA . TRP A 1 92 ? 17.852 -12.700 -12.794 1.00 97.12 92 TRP A CA 1
ATOM 732 C C . TRP A 1 92 ? 18.812 -12.115 -11.758 1.00 97.12 92 TRP A C 1
ATOM 734 O O . TRP A 1 92 ? 19.276 -11.002 -11.962 1.00 97.12 92 TRP A O 1
ATOM 744 N N . ARG A 1 93 ? 19.212 -12.879 -10.728 1.00 92.31 93 ARG A N 1
ATOM 745 C CA . ARG A 1 93 ? 20.246 -12.442 -9.773 1.00 92.31 93 ARG A CA 1
ATOM 746 C C . ARG A 1 93 ? 21.597 -12.182 -10.438 1.00 92.31 93 ARG A C 1
ATOM 748 O O . ARG A 1 93 ? 22.331 -11.298 -10.020 1.00 92.31 93 ARG A O 1
ATOM 755 N N . ARG A 1 94 ? 21.939 -12.988 -11.449 1.00 93.25 94 ARG A N 1
ATOM 756 C CA . ARG A 1 94 ? 23.233 -12.928 -12.156 1.00 93.25 94 ARG A CA 1
ATOM 757 C C . ARG A 1 94 ? 23.135 -12.217 -13.500 1.00 93.25 94 ARG A C 1
ATOM 759 O O . ARG A 1 94 ? 24.092 -11.604 -13.949 1.00 93.25 94 ARG A O 1
ATOM 766 N N . SER A 1 95 ? 21.989 -12.344 -14.160 1.00 95.69 95 SER A N 1
ATOM 767 C CA . SER A 1 95 ? 21.719 -11.775 -15.477 1.00 95.69 95 SER A CA 1
ATOM 768 C C . SER A 1 95 ? 20.301 -11.195 -15.486 1.00 95.69 95 SER A C 1
ATOM 770 O O . SER A 1 95 ? 19.364 -11.826 -16.002 1.00 95.69 95 SER A O 1
ATOM 772 N N . PRO A 1 96 ? 20.105 -10.029 -14.841 1.00 96.00 96 PRO A N 1
ATOM 773 C CA . PRO A 1 96 ? 18.810 -9.374 -14.816 1.00 96.00 96 PRO A CA 1
ATOM 774 C C . PRO A 1 96 ? 18.404 -8.965 -16.241 1.00 96.00 96 PRO A C 1
ATOM 776 O O . PRO A 1 96 ? 19.236 -8.507 -17.031 1.00 96.00 96 PRO A O 1
ATOM 779 N N . PRO A 1 97 ? 17.125 -9.122 -16.620 1.00 97.12 97 PRO A N 1
ATOM 780 C CA . PRO A 1 97 ? 16.593 -8.481 -17.809 1.00 97.12 97 PRO A CA 1
ATOM 781 C C . PRO A 1 97 ? 16.786 -6.966 -17.714 1.00 97.12 97 PRO A C 1
ATOM 783 O O . PRO A 1 97 ? 16.724 -6.413 -16.626 1.00 97.12 97 PRO A O 1
ATOM 786 N N . ARG A 1 98 ? 16.888 -6.275 -18.854 1.00 96.62 98 ARG A N 1
ATOM 787 C CA . ARG A 1 98 ? 17.098 -4.811 -18.904 1.00 96.62 98 ARG A CA 1
ATOM 788 C C . ARG A 1 98 ? 16.068 -3.966 -18.140 1.00 96.62 98 ARG A C 1
ATOM 790 O O . ARG A 1 98 ? 16.324 -2.799 -17.890 1.00 96.62 98 ARG A O 1
ATOM 797 N N . TRP A 1 99 ? 14.898 -4.528 -17.841 1.00 97.31 99 TRP A N 1
ATOM 798 C CA . TRP A 1 99 ? 13.839 -3.857 -17.089 1.00 97.31 99 TRP A CA 1
ATOM 799 C C . TRP A 1 99 ? 13.950 -4.040 -15.572 1.00 97.31 99 TRP A C 1
ATOM 801 O O . TRP A 1 99 ? 13.144 -3.450 -14.864 1.00 97.31 99 TRP A O 1
ATOM 811 N N . ILE A 1 100 ? 14.908 -4.832 -15.083 1.00 97.81 100 ILE A N 1
ATOM 812 C CA . ILE A 1 100 ? 15.305 -4.896 -13.674 1.00 97.81 100 ILE A CA 1
ATOM 813 C C . ILE A 1 100 ? 16.588 -4.073 -13.536 1.00 97.81 100 ILE A C 1
ATOM 815 O O . ILE A 1 100 ? 17.566 -4.328 -14.240 1.00 97.81 100 ILE A O 1
ATOM 819 N N . ALA A 1 101 ? 16.551 -3.070 -12.668 1.00 95.44 101 ALA A N 1
ATOM 820 C CA . ALA A 1 101 ? 17.637 -2.144 -12.400 1.00 95.44 101 ALA A CA 1
ATOM 821 C C . ALA A 1 101 ? 18.409 -2.574 -11.139 1.00 95.44 101 ALA A C 1
ATOM 823 O O . ALA A 1 101 ? 18.796 -3.736 -11.002 1.00 95.44 101 ALA A O 1
ATOM 824 N N . GLU A 1 102 ? 18.697 -1.632 -10.245 1.00 93.69 102 GLU A N 1
ATOM 825 C CA . GLU A 1 102 ? 19.472 -1.878 -9.034 1.00 93.69 102 GLU A CA 1
ATOM 826 C C . GLU A 1 102 ? 18.674 -2.593 -7.940 1.00 93.69 102 GLU A C 1
ATOM 828 O O . GLU A 1 102 ? 17.451 -2.484 -7.850 1.00 93.69 102 GLU A O 1
ATOM 833 N N . LYS A 1 103 ? 19.400 -3.335 -7.098 1.00 94.75 103 LYS A N 1
ATOM 834 C CA . LYS A 1 103 ? 18.861 -3.905 -5.864 1.00 94.75 103 LYS A CA 1
ATOM 835 C C . LYS A 1 103 ? 18.573 -2.768 -4.879 1.00 94.75 103 LYS A C 1
ATOM 837 O O . LYS A 1 103 ? 19.410 -1.874 -4.735 1.00 94.75 103 LYS A O 1
ATOM 842 N N . SER A 1 104 ? 17.442 -2.834 -4.182 1.00 93.38 104 SER A N 1
ATOM 843 C CA . SER A 1 104 ? 17.133 -1.924 -3.081 1.00 93.38 104 SER A CA 1
ATOM 844 C C . SER A 1 104 ? 18.227 -1.990 -2.013 1.00 93.38 104 SER A C 1
ATOM 846 O O . SER A 1 104 ? 18.742 -3.062 -1.674 1.00 93.38 104 SER A O 1
ATOM 848 N N . ARG A 1 105 ? 18.610 -0.817 -1.501 1.00 90.44 105 ARG A N 1
ATOM 849 C CA . ARG A 1 105 ? 19.557 -0.700 -0.381 1.00 90.44 105 ARG A CA 1
ATOM 850 C C . ARG A 1 105 ? 18.883 -0.956 0.960 1.00 90.44 105 ARG A C 1
ATOM 852 O O . ARG A 1 105 ? 19.562 -1.337 1.907 1.00 90.44 105 ARG A O 1
ATOM 859 N N . GLU A 1 106 ? 17.576 -0.732 1.028 1.00 86.62 106 GLU A N 1
ATOM 860 C CA . GLU A 1 106 ? 16.802 -0.794 2.265 1.00 86.62 106 GLU A CA 1
ATOM 861 C C . GLU A 1 106 ? 16.125 -2.151 2.448 1.00 86.62 106 GLU A C 1
ATOM 863 O O . GLU A 1 106 ? 16.095 -2.670 3.563 1.00 86.62 106 GLU A O 1
ATOM 868 N N . TRP A 1 107 ? 15.667 -2.756 1.349 1.00 90.25 107 TRP A N 1
ATOM 869 C CA . TRP A 1 107 ? 14.890 -3.993 1.354 1.00 90.25 107 TRP A CA 1
ATOM 870 C C . TRP A 1 107 ? 15.648 -5.107 0.631 1.00 90.25 107 TRP A C 1
ATOM 872 O O . TRP A 1 107 ? 15.776 -5.144 -0.598 1.00 90.25 107 TRP A O 1
ATOM 882 N N . SER A 1 108 ? 16.232 -6.026 1.406 1.00 93.75 108 SER A N 1
ATOM 883 C CA . SER A 1 108 ? 17.037 -7.100 0.825 1.00 93.75 108 SER A CA 1
ATOM 884 C C . SER A 1 108 ? 16.172 -8.048 0.001 1.00 93.75 108 SER A C 1
ATOM 886 O O . SER A 1 108 ? 15.332 -8.758 0.532 1.00 93.75 108 SER A O 1
ATOM 888 N N . GLY A 1 109 ? 16.487 -8.126 -1.288 1.00 95.31 109 GLY A N 1
ATOM 889 C CA . GLY A 1 109 ? 15.833 -9.036 -2.227 1.00 95.31 109 GLY A CA 1
ATOM 890 C C . GLY A 1 109 ? 14.806 -8.352 -3.118 1.00 95.31 109 GLY A C 1
ATOM 891 O O . GLY A 1 109 ? 14.209 -9.000 -3.976 1.00 95.31 109 GLY A O 1
ATOM 892 N N . GLU A 1 110 ? 14.670 -7.037 -2.969 1.00 97.62 110 GLU A N 1
ATOM 893 C CA . GLU A 1 110 ? 13.918 -6.194 -3.882 1.00 97.62 110 GLU A CA 1
ATOM 894 C C . GLU A 1 110 ? 14.827 -5.546 -4.918 1.00 97.62 110 GLU A C 1
ATOM 896 O O . GLU A 1 110 ? 15.977 -5.185 -4.646 1.00 97.62 110 GLU A O 1
ATOM 901 N N . TYR A 1 111 ? 14.303 -5.399 -6.129 1.00 98.00 111 TYR A N 1
ATOM 902 C CA . TYR A 1 111 ? 15.012 -4.838 -7.268 1.00 98.00 111 TYR A CA 1
ATOM 903 C C . TYR A 1 111 ? 14.118 -3.838 -7.987 1.00 98.00 111 TYR A C 1
ATOM 905 O O . TYR A 1 111 ? 13.036 -4.208 -8.439 1.00 98.00 111 TYR A O 1
ATOM 913 N N . VAL A 1 112 ? 14.582 -2.602 -8.162 1.00 97.94 112 VAL A N 1
ATOM 914 C CA . VAL A 1 112 ? 13.842 -1.567 -8.893 1.00 97.94 112 VAL A CA 1
ATOM 915 C C . VAL A 1 112 ? 13.529 -2.056 -10.303 1.00 97.94 112 VAL A C 1
ATOM 917 O O . VAL A 1 112 ? 14.396 -2.607 -10.987 1.00 97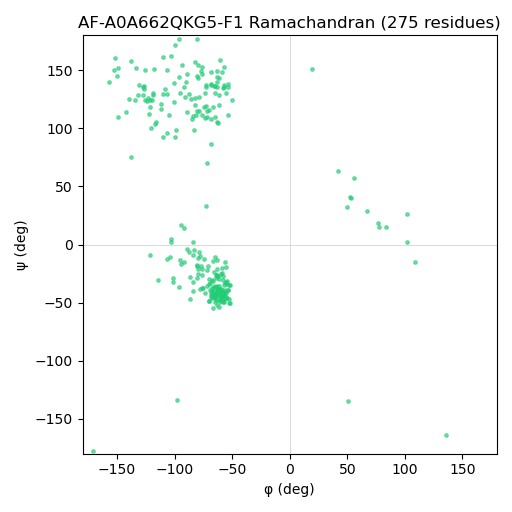.94 112 VAL A O 1
ATOM 920 N N . VAL A 1 113 ? 12.301 -1.841 -10.774 1.00 98.31 113 VAL A N 1
ATOM 921 C CA . VAL A 1 113 ? 11.908 -2.197 -12.139 1.00 98.31 113 VAL A CA 1
ATOM 922 C C . VAL A 1 113 ? 11.501 -0.982 -12.957 1.00 98.31 113 VAL A C 1
ATOM 924 O O . VAL A 1 113 ? 10.952 -0.002 -12.460 1.00 98.31 113 VAL A O 1
ATOM 927 N N . MET A 1 114 ? 11.708 -1.074 -14.269 1.00 98.31 114 MET A N 1
ATOM 928 C CA . MET A 1 114 ? 11.010 -0.227 -15.230 1.00 98.31 114 MET A CA 1
ATOM 929 C C . MET A 1 114 ? 9.537 -0.646 -15.230 1.00 98.31 114 MET A C 1
ATOM 931 O O . MET A 1 114 ? 9.129 -1.495 -16.029 1.00 98.31 114 MET A O 1
ATOM 935 N N . PHE A 1 115 ? 8.735 -0.084 -14.328 1.00 98.19 115 PHE A N 1
ATOM 936 C CA . PHE A 1 115 ? 7.357 -0.526 -14.092 1.00 98.19 115 PHE A CA 1
ATOM 937 C C . PHE A 1 115 ? 6.466 -0.430 -15.348 1.00 98.19 115 PHE A C 1
ATOM 939 O O . PHE A 1 115 ? 5.535 -1.207 -15.544 1.00 98.19 115 PHE A O 1
ATOM 946 N N . TRP A 1 116 ? 6.790 0.454 -16.292 1.00 97.88 116 TRP A N 1
ATOM 947 C CA . TRP A 1 116 ? 6.085 0.567 -17.574 1.00 97.88 116 TRP A CA 1
ATOM 948 C C . TRP A 1 116 ? 6.489 -0.488 -18.616 1.00 97.88 116 TRP A C 1
ATOM 950 O O . TRP A 1 116 ? 5.839 -0.608 -19.662 1.00 97.88 116 TRP A O 1
ATOM 960 N N . HIS A 1 117 ? 7.565 -1.244 -18.384 1.00 98.44 117 HIS A N 1
ATOM 961 C CA . HIS A 1 117 ? 8.118 -2.154 -19.379 1.00 98.44 117 HIS A CA 1
ATOM 962 C C . HIS A 1 117 ? 7.130 -3.295 -19.702 1.00 98.44 117 HIS A C 1
ATOM 964 O O . HIS A 1 117 ? 6.573 -3.913 -18.788 1.00 98.44 117 HIS A O 1
ATOM 970 N N . PRO A 1 118 ? 6.928 -3.667 -20.986 1.00 98.19 118 PRO A N 1
ATOM 971 C CA . PRO A 1 118 ? 5.919 -4.661 -21.371 1.00 98.19 118 PRO A CA 1
ATOM 972 C C . PRO A 1 118 ? 6.063 -6.027 -20.685 1.00 98.19 118 PRO A C 1
ATOM 974 O O . PRO A 1 118 ? 5.070 -6.705 -20.418 1.00 98.19 118 PRO A O 1
ATOM 977 N N . ALA A 1 119 ? 7.298 -6.448 -20.391 1.00 98.25 119 ALA A N 1
ATOM 978 C CA . ALA A 1 119 ? 7.544 -7.699 -19.674 1.00 98.25 119 ALA A CA 1
ATOM 979 C C . ALA A 1 119 ? 7.076 -7.636 -18.210 1.00 98.25 119 ALA A C 1
ATOM 981 O O . ALA A 1 119 ? 6.461 -8.600 -17.750 1.00 98.25 119 ALA A O 1
ATOM 982 N N . TRP A 1 120 ? 7.301 -6.509 -17.523 1.00 98.50 120 TRP A N 1
ATOM 983 C CA . TRP A 1 120 ? 6.815 -6.295 -16.159 1.00 98.50 120 TRP A CA 1
ATOM 984 C C . TRP A 1 120 ? 5.293 -6.191 -16.130 1.00 98.50 120 TRP A C 1
ATOM 986 O O . TRP A 1 120 ? 4.643 -6.941 -15.410 1.00 98.50 120 TRP A O 1
ATOM 996 N N . ARG A 1 121 ? 4.691 -5.416 -17.041 1.00 98.06 121 ARG A N 1
ATOM 997 C CA . ARG A 1 121 ? 3.224 -5.347 -17.194 1.00 98.06 121 ARG A CA 1
ATOM 998 C C . ARG A 1 121 ? 2.580 -6.722 -17.401 1.00 98.06 121 ARG A C 1
ATOM 1000 O O . ARG A 1 121 ? 1.478 -6.980 -16.923 1.00 98.06 121 ARG A O 1
ATOM 1007 N N . ARG A 1 122 ? 3.258 -7.650 -18.091 1.00 98.38 122 ARG A N 1
ATOM 1008 C CA . ARG A 1 122 ? 2.785 -9.038 -18.246 1.00 98.38 122 ARG A CA 1
ATOM 1009 C C . ARG A 1 122 ? 2.865 -9.841 -16.943 1.00 98.38 122 ARG A C 1
ATOM 1011 O O . ARG A 1 122 ? 2.027 -10.721 -16.745 1.00 98.38 122 ARG A O 1
ATOM 1018 N N . ILE A 1 123 ? 3.868 -9.593 -16.101 1.00 98.62 123 ILE A N 1
ATOM 1019 C CA . ILE A 1 123 ? 3.963 -10.165 -14.751 1.00 98.62 123 ILE A CA 1
ATOM 1020 C C . ILE A 1 123 ? 2.831 -9.603 -13.895 1.00 98.62 123 ILE A C 1
ATOM 1022 O O . ILE A 1 123 ? 2.003 -10.389 -13.444 1.00 98.62 123 ILE A O 1
ATOM 1026 N N . LEU A 1 124 ? 2.715 -8.277 -13.811 1.00 98.44 124 LEU A N 1
ATOM 1027 C CA . LEU A 1 124 ? 1.686 -7.587 -13.039 1.00 98.44 124 LEU A CA 1
ATOM 1028 C C . LEU A 1 124 ? 0.274 -8.049 -13.420 1.00 98.44 124 LEU A C 1
ATOM 1030 O O . LEU A 1 124 ? -0.496 -8.453 -12.563 1.00 98.44 124 LEU A O 1
ATOM 1034 N N . ARG A 1 125 ? -0.041 -8.157 -14.718 1.00 98.38 125 ARG A N 1
ATOM 1035 C CA . ARG A 1 125 ? -1.336 -8.696 -15.177 1.00 98.38 125 ARG A CA 1
ATOM 1036 C C . ARG A 1 125 ? -1.629 -10.110 -14.657 1.00 98.38 125 ARG A C 1
ATOM 1038 O O . ARG A 1 125 ? -2.787 -10.458 -14.466 1.00 98.38 125 ARG A O 1
ATOM 1045 N N . ARG A 1 126 ? -0.612 -10.966 -14.505 1.00 98.38 126 ARG A N 1
ATOM 1046 C CA . ARG A 1 126 ? -0.801 -12.321 -13.953 1.00 98.38 126 ARG A CA 1
ATOM 1047 C C . ARG A 1 126 ? -1.004 -12.283 -12.441 1.00 98.38 126 ARG A C 1
ATOM 1049 O O . ARG A 1 126 ? -1.828 -13.053 -11.966 1.00 98.38 126 ARG A O 1
ATOM 1056 N N . VAL A 1 127 ? -0.296 -11.395 -11.741 1.00 98.38 127 VAL A N 1
ATOM 1057 C CA . VAL A 1 127 ? -0.462 -11.154 -10.299 1.00 98.38 127 VAL A CA 1
ATOM 1058 C C . VAL A 1 127 ? -1.880 -10.665 -10.010 1.00 98.38 127 VAL A C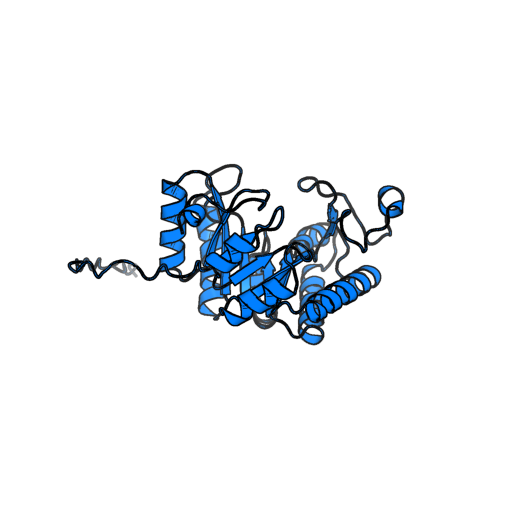 1
ATOM 1060 O O . VAL A 1 127 ? -2.601 -11.335 -9.281 1.00 98.38 127 VAL A O 1
ATOM 1063 N N . LEU A 1 128 ? -2.332 -9.606 -10.691 1.00 98.38 128 LEU A N 1
ATOM 1064 C CA . LEU A 1 128 ? -3.686 -9.056 -10.537 1.00 98.38 128 LEU A CA 1
ATOM 1065 C C . LEU A 1 128 ? -4.769 -10.115 -10.784 1.00 98.38 128 LEU A C 1
ATOM 1067 O O . LEU A 1 128 ? -5.664 -10.289 -9.969 1.00 98.38 128 LEU A O 1
ATOM 1071 N N . LYS A 1 129 ? -4.631 -10.923 -11.845 1.00 97.94 129 LYS A N 1
ATOM 1072 C CA . LYS A 1 129 ? -5.552 -12.044 -12.101 1.00 97.94 129 LYS A CA 1
ATOM 1073 C C . LYS A 1 129 ? -5.519 -13.132 -11.028 1.00 97.94 129 LYS A C 1
ATOM 1075 O O . LYS A 1 129 ? -6.497 -13.861 -10.887 1.00 97.94 129 LYS A O 1
ATOM 1080 N N . SER A 1 130 ? -4.392 -13.340 -10.346 1.00 97.38 130 SER A N 1
ATOM 1081 C CA . SER A 1 130 ? -4.343 -14.290 -9.228 1.00 97.38 130 SER A CA 1
ATOM 1082 C C . SER A 1 130 ? -5.134 -13.756 -8.047 1.00 97.38 130 SER A C 1
ATOM 1084 O O . SER A 1 130 ? -6.033 -14.447 -7.582 1.00 97.38 130 SER A O 1
ATOM 1086 N N . ILE A 1 131 ? -4.892 -12.496 -7.688 1.00 98.06 131 ILE A N 1
ATOM 1087 C CA . ILE A 1 131 ? -5.582 -11.779 -6.612 1.00 98.06 131 ILE A CA 1
ATOM 1088 C C . ILE A 1 131 ? -7.103 -11.786 -6.832 1.00 98.06 131 ILE A C 1
ATOM 1090 O O . ILE A 1 131 ? -7.853 -12.182 -5.941 1.00 98.06 131 ILE A O 1
ATOM 1094 N N . GLU A 1 132 ? -7.574 -11.476 -8.047 1.00 96.50 132 GLU A N 1
ATOM 1095 C CA . GLU A 1 132 ? -9.009 -11.544 -8.385 1.00 96.50 132 GLU A CA 1
ATOM 1096 C C . GLU A 1 132 ? -9.590 -12.954 -8.195 1.00 96.50 132 GLU A C 1
ATOM 1098 O O . GLU A 1 132 ? -10.707 -13.122 -7.707 1.00 96.50 132 GLU A O 1
ATOM 1103 N N . ARG A 1 133 ? -8.845 -14.002 -8.571 1.00 96.62 133 ARG A N 1
ATOM 1104 C CA . ARG A 1 133 ? -9.305 -15.393 -8.411 1.00 96.62 133 ARG A CA 1
ATOM 1105 C C . ARG A 1 133 ? -9.316 -15.836 -6.955 1.00 96.62 133 ARG A C 1
ATOM 1107 O O . ARG A 1 133 ? -10.185 -16.625 -6.569 1.00 96.62 133 ARG A O 1
ATOM 1114 N N . GLU A 1 134 ? -8.352 -15.374 -6.172 1.00 96.88 134 GLU A N 1
ATOM 1115 C CA . GLU A 1 134 ? -8.261 -15.643 -4.739 1.00 96.88 134 GLU A CA 1
ATOM 1116 C C . GLU A 1 134 ? -9.420 -14.967 -3.996 1.00 96.88 134 GLU A C 1
ATOM 1118 O O . GLU A 1 134 ? -10.011 -15.593 -3.117 1.00 96.88 134 GLU A O 1
ATOM 1123 N N . GLY A 1 135 ? -9.900 -13.825 -4.495 1.00 97.38 135 GLY A N 1
ATOM 1124 C CA . GLY A 1 135 ? -11.148 -13.19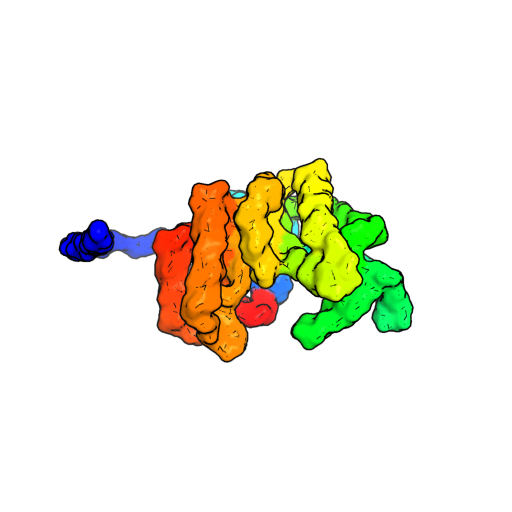5 -4.060 1.00 97.38 135 GLY A CA 1
ATOM 1125 C C . GLY A 1 135 ? -10.943 -12.021 -3.112 1.00 97.38 135 GLY A C 1
ATOM 1126 O O . GLY A 1 135 ? -11.831 -11.742 -2.313 1.00 97.38 135 GLY A O 1
ATOM 1127 N N . TYR A 1 136 ? -9.787 -11.363 -3.190 1.00 98.62 136 TYR A N 1
ATOM 1128 C CA . TYR A 1 136 ? -9.538 -10.086 -2.525 1.00 98.62 136 TYR A CA 1
ATOM 1129 C C . TYR A 1 136 ? -10.464 -8.992 -3.076 1.00 98.62 136 TYR A C 1
ATOM 1131 O O . TYR A 1 136 ? -10.825 -9.005 -4.254 1.00 98.62 136 TYR A O 1
ATOM 1139 N N . ASP A 1 137 ? -10.812 -8.022 -2.233 1.00 98.75 137 ASP A N 1
ATOM 1140 C CA . ASP A 1 137 ? -11.671 -6.886 -2.593 1.00 98.75 137 ASP A CA 1
ATOM 1141 C C . ASP A 1 137 ? -10.905 -5.789 -3.350 1.00 98.75 137 ASP A C 1
ATOM 1143 O O . ASP A 1 137 ? -11.484 -4.975 -4.075 1.00 98.75 137 ASP A O 1
ATOM 1147 N N . GLY A 1 138 ? -9.579 -5.767 -3.212 1.00 98.75 138 GLY A N 1
ATOM 1148 C CA . GLY A 1 138 ? -8.726 -4.737 -3.782 1.00 98.75 138 GLY A CA 1
ATOM 1149 C C . GLY A 1 138 ? -7.239 -5.051 -3.667 1.00 98.75 138 GLY A C 1
ATOM 1150 O O . GLY A 1 138 ? -6.839 -6.112 -3.189 1.00 98.75 138 GLY A O 1
ATOM 1151 N N . ILE A 1 139 ? -6.429 -4.107 -4.130 1.00 98.94 139 ILE A N 1
ATOM 1152 C CA . ILE A 1 139 ? -4.967 -4.144 -4.057 1.00 98.94 139 ILE A CA 1
ATOM 1153 C C . ILE A 1 139 ? -4.425 -2.887 -3.388 1.00 98.94 139 ILE A C 1
ATOM 1155 O O . ILE A 1 139 ? -5.013 -1.818 -3.529 1.00 98.94 139 ILE A O 1
ATOM 1159 N N . LEU A 1 140 ? -3.283 -3.016 -2.722 1.00 98.94 140 LEU A N 1
ATOM 1160 C CA . LEU A 1 140 ? -2.412 -1.912 -2.342 1.00 98.94 140 LEU A CA 1
ATOM 1161 C C . LEU A 1 140 ? -1.203 -1.938 -3.276 1.00 98.94 140 LEU A C 1
ATOM 1163 O O . LEU A 1 140 ? -0.401 -2.866 -3.216 1.00 98.94 140 LEU A O 1
ATOM 1167 N N . LEU A 1 141 ? -1.092 -0.939 -4.148 1.00 98.88 141 LEU A N 1
ATOM 1168 C CA . LEU A 1 141 ? 0.082 -0.747 -4.991 1.00 98.88 141 LEU A CA 1
ATOM 1169 C C . LEU A 1 141 ? 1.175 -0.058 -4.178 1.00 98.88 141 LEU A C 1
ATOM 1171 O O . LEU A 1 141 ? 1.010 1.091 -3.772 1.00 98.88 141 LEU A O 1
ATOM 1175 N N . ASP A 1 142 ? 2.275 -0.762 -3.963 1.00 98.69 142 ASP A N 1
ATOM 1176 C CA . ASP A 1 142 ? 3.421 -0.274 -3.205 1.00 98.69 142 ASP A CA 1
ATOM 1177 C C . ASP A 1 142 ? 4.583 0.159 -4.111 1.00 98.69 142 ASP A C 1
ATOM 1179 O O . ASP A 1 142 ? 4.638 -0.220 -5.290 1.00 98.69 142 ASP A O 1
ATOM 1183 N N . ASN A 1 143 ? 5.506 0.953 -3.557 1.00 98.19 143 ASN A N 1
ATOM 1184 C CA . ASN A 1 143 ? 6.644 1.558 -4.258 1.00 98.19 143 ASN A CA 1
ATOM 1185 C C . ASN A 1 143 ? 6.220 2.325 -5.521 1.00 98.19 143 ASN A C 1
ATOM 1187 O O . ASN A 1 143 ? 6.851 2.213 -6.579 1.00 98.19 143 ASN A O 1
ATOM 1191 N N . ILE A 1 144 ? 5.104 3.064 -5.460 1.00 98.50 144 ILE A N 1
ATOM 1192 C CA . ILE A 1 144 ? 4.672 3.865 -6.613 1.00 98.50 144 ILE A CA 1
ATOM 1193 C C . ILE A 1 144 ? 5.609 5.047 -6.843 1.00 98.50 144 ILE A C 1
ATOM 1195 O O . ILE A 1 144 ? 5.794 5.431 -7.993 1.00 98.50 144 ILE A O 1
ATOM 1199 N N . ASP A 1 145 ? 6.216 5.559 -5.770 1.00 97.94 145 ASP A N 1
ATOM 1200 C CA . ASP A 1 145 ? 7.188 6.654 -5.706 1.00 97.94 145 ASP A CA 1
ATOM 1201 C C . ASP A 1 145 ? 8.521 6.350 -6.404 1.00 97.94 145 ASP A C 1
ATOM 1203 O O . ASP A 1 145 ? 9.274 7.264 -6.732 1.00 97.94 145 ASP A O 1
ATOM 1207 N N . VAL A 1 146 ? 8.759 5.095 -6.802 1.00 97.12 146 VAL A N 1
ATOM 1208 C CA . VAL A 1 146 ? 9.890 4.717 -7.665 1.00 97.12 146 VAL A CA 1
ATOM 1209 C C . VAL A 1 146 ? 9.917 5.486 -8.995 1.00 97.12 146 VAL A C 1
ATOM 1211 O O . VAL A 1 146 ? 10.916 5.448 -9.718 1.00 97.12 146 VAL A O 1
ATOM 1214 N N . TYR A 1 147 ? 8.823 6.155 -9.380 1.00 97.94 147 TYR A N 1
ATOM 1215 C CA . TYR A 1 147 ? 8.847 7.068 -10.518 1.00 97.94 147 TYR A CA 1
ATOM 1216 C C . TYR A 1 147 ? 9.926 8.145 -10.339 1.00 97.94 147 TYR A C 1
ATOM 1218 O O . TYR A 1 147 ? 10.649 8.392 -11.298 1.00 97.94 147 TYR A O 1
ATOM 1226 N N . GLU A 1 148 ? 10.127 8.679 -9.133 1.00 97.62 148 GLU A N 1
ATOM 1227 C CA . GLU A 1 148 ? 11.113 9.729 -8.832 1.00 97.62 148 GLU A CA 1
ATOM 1228 C C . GLU A 1 148 ? 12.535 9.270 -9.177 1.00 97.62 148 GLU A C 1
ATOM 1230 O O . GLU A 1 148 ? 13.247 9.952 -9.915 1.00 97.62 148 GLU A O 1
ATOM 1235 N N . TYR A 1 149 ? 12.894 8.041 -8.790 1.00 96.38 149 TYR A N 1
ATOM 1236 C CA . TYR A 1 149 ? 14.157 7.400 -9.179 1.00 96.38 149 TYR A CA 1
ATOM 1237 C C . TYR A 1 149 ? 14.372 7.393 -10.702 1.00 96.38 149 TYR A C 1
ATOM 1239 O O . TYR A 1 149 ? 15.485 7.572 -11.202 1.00 96.38 149 TYR A O 1
ATOM 1247 N N . TRP A 1 150 ? 13.311 7.160 -11.474 1.00 97.69 150 TRP A N 1
ATOM 1248 C CA . TRP A 1 150 ? 13.393 7.146 -12.929 1.00 97.69 150 TRP A CA 1
ATOM 1249 C C . TRP A 1 150 ? 13.384 8.558 -13.536 1.00 97.69 150 TRP A C 1
ATOM 1251 O O . TRP A 1 150 ? 14.003 8.750 -14.588 1.00 97.69 150 TRP A O 1
ATOM 1261 N N . GLU A 1 151 ? 12.748 9.542 -12.893 1.00 97.62 151 GLU A N 1
ATOM 1262 C CA . GLU A 1 151 ? 12.812 10.959 -13.290 1.00 97.62 151 GLU A CA 1
ATOM 1263 C C . GLU A 1 151 ? 14.227 11.516 -13.157 1.00 97.62 151 GLU A C 1
ATOM 1265 O O . GLU A 1 151 ? 14.731 12.129 -14.100 1.00 97.62 151 GLU A O 1
ATOM 1270 N N . GLU A 1 152 ? 14.922 11.191 -12.065 1.00 96.81 152 GLU A N 1
ATOM 1271 C CA . GLU A 1 152 ? 16.342 11.522 -11.878 1.00 96.81 152 GLU A CA 1
ATOM 1272 C C . GLU A 1 152 ? 17.231 10.939 -12.989 1.00 96.81 152 GLU A C 1
ATOM 1274 O O . GLU A 1 152 ? 18.273 11.497 -13.337 1.00 96.81 152 GLU A O 1
ATOM 1279 N N . LYS A 1 153 ? 16.797 9.834 -13.606 1.00 96.06 153 LYS A N 1
ATOM 1280 C CA . LYS A 1 153 ? 17.469 9.185 -14.744 1.00 96.06 153 LYS A CA 1
ATOM 1281 C C . LYS A 1 153 ? 16.977 9.678 -16.107 1.00 96.06 153 LYS A C 1
ATOM 1283 O O . LYS A 1 153 ? 17.258 9.046 -17.127 1.00 96.06 153 LYS A O 1
ATOM 1288 N N . GLY A 1 154 ? 16.250 10.795 -16.143 1.00 96.81 154 GLY A N 1
ATOM 1289 C CA . GLY A 1 154 ? 15.785 11.450 -17.366 1.00 96.81 154 GLY A CA 1
ATOM 1290 C C . GLY A 1 154 ? 14.571 10.786 -18.019 1.00 96.81 154 GLY A C 1
ATOM 1291 O O . GLY A 1 154 ? 14.281 11.049 -19.189 1.00 96.81 154 GLY A O 1
ATOM 1292 N N . CYS A 1 155 ? 13.855 9.910 -17.309 1.00 96.19 155 CYS A N 1
ATOM 1293 C CA . CYS A 1 155 ? 12.609 9.331 -17.802 1.00 96.19 155 CYS A CA 1
ATOM 1294 C C . CYS A 1 155 ? 11.417 10.200 -17.391 1.00 96.19 155 CYS A C 1
ATOM 1296 O O . CYS A 1 155 ? 11.312 10.617 -16.249 1.00 96.19 155 CYS A O 1
ATOM 1298 N N . LYS A 1 156 ? 10.442 10.379 -18.286 1.00 97.00 156 LYS A N 1
ATOM 1299 C CA . LYS A 1 156 ? 9.112 10.913 -17.935 1.00 97.00 156 LYS A CA 1
ATOM 1300 C C . LYS A 1 156 ? 8.319 9.870 -17.142 1.00 97.00 156 LYS A C 1
ATOM 1302 O O . LYS A 1 156 ? 7.467 9.188 -17.715 1.00 97.00 156 LYS A O 1
ATOM 1307 N N . ALA A 1 157 ? 8.714 9.607 -15.903 1.00 97.81 157 ALA A N 1
ATOM 1308 C CA . ALA A 1 157 ? 8.241 8.457 -15.146 1.00 97.81 157 ALA A CA 1
ATOM 1309 C C . ALA A 1 157 ? 6.906 8.721 -14.444 1.00 97.81 157 ALA A C 1
ATOM 1311 O O . ALA A 1 157 ? 6.094 7.801 -14.398 1.00 97.81 157 ALA A O 1
ATOM 1312 N N . GLU A 1 158 ? 6.623 9.953 -14.012 1.00 97.75 158 GLU A N 1
ATOM 1313 C CA . GLU A 1 158 ? 5.310 10.321 -13.466 1.00 97.75 158 GLU A CA 1
ATOM 1314 C C . GLU A 1 158 ? 4.185 10.080 -14.492 1.00 97.75 158 GLU A C 1
ATOM 1316 O O . GLU A 1 158 ? 3.220 9.367 -14.219 1.00 97.75 158 GLU A O 1
ATOM 1321 N N . GLU A 1 159 ? 4.365 10.538 -15.739 1.00 97.81 159 GLU A N 1
ATOM 1322 C CA . GLU A 1 159 ? 3.422 10.271 -16.840 1.00 97.81 159 GLU A CA 1
ATOM 1323 C C . GLU A 1 159 ? 3.201 8.756 -17.036 1.00 97.81 159 GLU A C 1
ATOM 1325 O O . GLU A 1 159 ? 2.083 8.279 -17.252 1.00 97.81 159 GLU A O 1
ATOM 1330 N N . LYS A 1 160 ? 4.275 7.962 -16.939 1.00 98.50 160 LYS A N 1
ATOM 1331 C CA . LYS A 1 160 ? 4.208 6.499 -17.067 1.00 98.50 160 LYS A CA 1
ATOM 1332 C C . LYS A 1 160 ? 3.492 5.857 -15.884 1.00 98.50 160 LYS A C 1
ATOM 1334 O O . LYS A 1 160 ? 2.840 4.829 -16.088 1.00 98.50 160 LYS A O 1
ATOM 1339 N N . LEU A 1 161 ? 3.616 6.430 -14.688 1.00 98.69 161 LEU A N 1
ATOM 1340 C CA . LEU A 1 161 ? 2.930 5.976 -13.484 1.00 98.69 161 LEU A CA 1
ATOM 1341 C C . LEU A 1 161 ? 1.417 6.160 -13.645 1.00 98.69 161 LEU A C 1
ATOM 1343 O O . LEU A 1 161 ? 0.662 5.197 -13.503 1.00 98.69 161 LEU A O 1
ATOM 1347 N N . LEU A 1 162 ? 0.976 7.346 -14.073 1.00 98.38 162 LEU A N 1
ATOM 1348 C CA . LEU A 1 162 ? -0.438 7.599 -14.369 1.00 98.38 162 LEU A CA 1
ATOM 1349 C C . LEU A 1 162 ? -0.969 6.637 -15.437 1.00 98.38 162 LEU A C 1
ATOM 1351 O O . LEU A 1 162 ? -2.024 6.025 -15.263 1.00 98.38 162 LEU A O 1
ATOM 1355 N N . MET A 1 163 ? -0.210 6.414 -16.516 1.00 98.44 163 MET A N 1
ATOM 1356 C CA . MET A 1 163 ? -0.600 5.469 -17.567 1.00 98.44 163 MET A CA 1
ATOM 1357 C C . MET A 1 163 ? -0.754 4.029 -17.060 1.00 98.44 163 MET A C 1
ATOM 1359 O O . MET A 1 163 ? -1.672 3.328 -17.498 1.00 98.44 163 MET A O 1
ATOM 1363 N N . ILE A 1 164 ? 0.137 3.551 -16.181 1.00 98.56 164 ILE A N 1
ATOM 1364 C CA . ILE A 1 164 ? 0.034 2.182 -15.667 1.00 98.56 164 ILE A CA 1
ATOM 1365 C C . ILE A 1 164 ? -1.103 2.045 -14.656 1.00 98.56 164 ILE A C 1
ATOM 1367 O O . ILE A 1 164 ? -1.858 1.085 -14.777 1.00 98.56 164 ILE A O 1
ATOM 1371 N N . ILE A 1 165 ? -1.306 3.006 -13.748 1.00 98.56 165 ILE A N 1
ATOM 1372 C CA . ILE A 1 165 ? -2.433 2.980 -12.802 1.00 98.56 165 ILE A CA 1
ATOM 1373 C C . ILE A 1 165 ? -3.760 3.056 -13.567 1.00 98.56 165 ILE A C 1
ATOM 1375 O O . ILE A 1 165 ? -4.679 2.289 -13.288 1.00 98.56 165 ILE A O 1
ATOM 1379 N N . LYS A 1 166 ? -3.843 3.880 -14.619 1.00 98.56 166 LYS A N 1
ATOM 1380 C CA . LYS A 1 166 ? -5.002 3.926 -15.523 1.00 98.56 166 LYS A CA 1
ATOM 1381 C C . LYS A 1 166 ? -5.250 2.590 -16.213 1.00 98.56 166 LYS A C 1
ATOM 1383 O O . LYS A 1 166 ? -6.386 2.131 -16.286 1.00 98.56 166 LYS A O 1
ATOM 1388 N N . TRP A 1 167 ? -4.196 1.931 -16.694 1.00 98.44 167 TRP A N 1
ATOM 1389 C CA . TRP A 1 167 ? -4.311 0.584 -17.251 1.00 98.44 167 TRP A CA 1
ATOM 1390 C C . TRP A 1 167 ? -4.797 -0.436 -16.207 1.00 98.44 167 TRP A C 1
ATOM 1392 O O . TRP A 1 167 ? -5.627 -1.279 -16.547 1.00 98.44 167 TRP A O 1
ATOM 1402 N N . ILE A 1 168 ? -4.344 -0.348 -14.952 1.00 98.50 168 ILE A N 1
ATOM 1403 C CA . ILE A 1 168 ? -4.834 -1.197 -13.856 1.00 98.50 168 ILE A CA 1
ATOM 1404 C C . ILE A 1 168 ? -6.321 -0.921 -13.615 1.00 98.50 168 ILE A C 1
ATOM 1406 O O . ILE A 1 168 ? -7.106 -1.855 -13.710 1.00 98.50 168 ILE A O 1
ATOM 1410 N N . LYS A 1 169 ? -6.741 0.340 -13.437 1.00 97.75 169 LYS A N 1
ATOM 1411 C CA . LYS A 1 169 ? -8.156 0.719 -13.235 1.00 97.75 169 LYS A CA 1
ATOM 1412 C C . LYS A 1 169 ? -9.083 0.226 -14.351 1.00 97.75 169 LYS A C 1
ATOM 1414 O O . LYS A 1 169 ? -10.235 -0.094 -14.093 1.00 97.75 169 LYS A O 1
ATOM 1419 N N . LEU A 1 170 ? -8.586 0.142 -15.588 1.00 97.19 170 LEU A N 1
ATOM 1420 C CA . LEU A 1 170 ? -9.340 -0.378 -16.736 1.00 97.19 170 LEU A CA 1
ATOM 1421 C C . LEU A 1 170 ? -9.378 -1.911 -16.826 1.00 97.19 170 LEU A C 1
ATOM 1423 O O . LEU A 1 170 ? -10.181 -2.447 -17.587 1.00 97.19 170 LEU A O 1
ATOM 1427 N N . THR A 1 171 ? -8.485 -2.624 -16.136 1.00 95.44 171 THR A N 1
ATOM 1428 C CA . THR A 1 171 ? -8.330 -4.084 -16.279 1.00 95.44 171 THR A CA 1
ATOM 1429 C C . THR A 1 171 ? -8.523 -4.876 -14.992 1.00 95.44 171 THR A C 1
ATOM 1431 O O . THR A 1 171 ? -8.591 -6.100 -15.071 1.00 95.44 171 THR A O 1
ATOM 143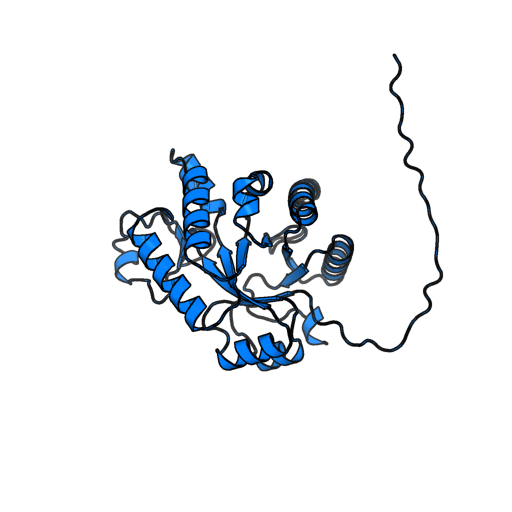4 N N . TYR A 1 172 ? -8.622 -4.195 -13.853 1.00 96.62 172 TYR A N 1
ATOM 1435 C CA . TYR A 1 172 ? -8.832 -4.744 -12.521 1.00 96.62 172 TYR A CA 1
ATOM 1436 C C . TYR A 1 172 ? -10.146 -4.205 -11.954 1.00 96.62 172 TYR A C 1
ATOM 1438 O O . TYR A 1 172 ? -10.385 -2.998 -12.003 1.00 96.62 172 TYR A O 1
ATOM 1446 N N . SER A 1 173 ? -11.005 -5.085 -11.435 1.00 94.38 173 SER A N 1
ATOM 1447 C CA . SER A 1 173 ? -12.337 -4.687 -10.949 1.00 94.38 173 SER A CA 1
ATOM 1448 C C . SER A 1 173 ? -12.395 -4.319 -9.465 1.00 94.38 173 SER A C 1
ATOM 1450 O O . SER A 1 173 ? -13.401 -3.766 -9.025 1.00 94.38 173 SER A O 1
ATOM 1452 N N . GLY A 1 174 ? -11.368 -4.666 -8.688 1.00 97.62 174 GLY A N 1
ATOM 1453 C CA . GLY A 1 174 ? -11.318 -4.376 -7.254 1.00 97.62 174 GLY A CA 1
ATOM 1454 C C . GLY A 1 174 ? -10.897 -2.938 -6.946 1.00 97.62 174 GLY A C 1
ATOM 1455 O O . GLY A 1 174 ? -10.543 -2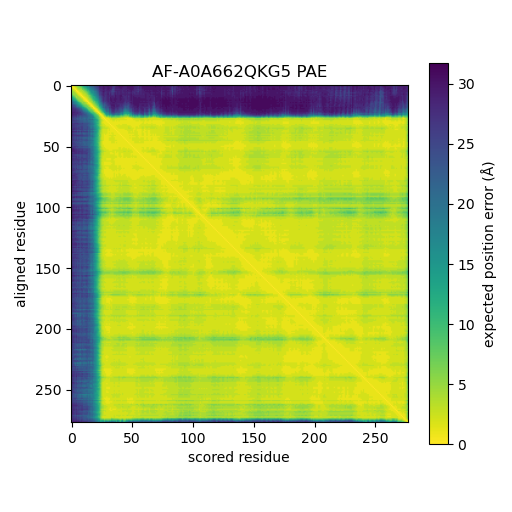.161 -7.838 1.00 97.62 174 GLY A O 1
ATOM 1456 N N . LYS A 1 175 ? -10.892 -2.593 -5.656 1.00 98.62 175 LYS A N 1
ATOM 1457 C CA . LYS A 1 175 ? -10.410 -1.286 -5.196 1.00 98.62 175 LYS A CA 1
ATOM 1458 C C . LYS A 1 175 ? -8.905 -1.141 -5.379 1.00 98.62 175 LYS A C 1
ATOM 1460 O O . LYS A 1 175 ? -8.158 -2.114 -5.262 1.00 98.62 175 LYS A O 1
ATOM 1465 N N . ILE A 1 176 ? -8.459 0.081 -5.636 1.00 98.88 176 ILE A N 1
ATOM 1466 C CA . ILE A 1 176 ? -7.047 0.413 -5.814 1.00 98.88 176 ILE A CA 1
ATOM 1467 C C . ILE A 1 176 ? -6.620 1.358 -4.699 1.00 98.88 176 ILE A C 1
ATOM 1469 O O . ILE A 1 176 ? -6.942 2.545 -4.715 1.00 98.88 176 ILE A O 1
ATOM 1473 N N . TYR A 1 177 ? -5.871 0.823 -3.746 1.00 98.94 177 TYR A N 1
ATOM 1474 C CA . TYR A 1 177 ? -5.113 1.594 -2.776 1.00 98.94 177 TYR A CA 1
ATOM 1475 C C . TYR A 1 177 ? -3.690 1.787 -3.295 1.00 98.94 177 TYR A C 1
ATOM 1477 O O . TYR A 1 177 ? -3.181 0.979 -4.076 1.00 98.94 177 TYR A O 1
ATOM 1485 N N . VAL A 1 178 ? -3.037 2.850 -2.847 1.00 98.88 178 VAL A N 1
ATOM 1486 C CA . VAL A 1 178 ? -1.626 3.124 -3.140 1.00 98.88 178 VAL A CA 1
ATOM 1487 C C . VAL A 1 178 ? -0.893 3.463 -1.852 1.00 98.88 178 VAL A C 1
ATOM 1489 O O . VAL A 1 178 ? -1.428 4.220 -1.046 1.00 98.88 178 VAL A O 1
ATOM 1492 N N . ASN A 1 179 ? 0.314 2.936 -1.654 1.00 98.81 179 ASN A N 1
ATOM 1493 C CA . ASN A 1 179 ? 1.247 3.505 -0.686 1.00 98.81 179 ASN A CA 1
ATOM 1494 C C . ASN A 1 179 ? 1.927 4.695 -1.356 1.00 98.81 179 ASN A C 1
ATOM 1496 O O . ASN A 1 179 ? 2.648 4.505 -2.330 1.00 98.81 179 ASN A O 1
ATOM 1500 N N . ILE A 1 180 ? 1.642 5.914 -0.900 1.00 98.50 180 ILE A N 1
ATOM 1501 C CA . ILE A 1 180 ? 2.062 7.133 -1.598 1.00 98.50 180 ILE A CA 1
ATOM 1502 C C . ILE A 1 180 ? 3.568 7.393 -1.494 1.00 98.50 180 ILE A C 1
ATOM 1504 O O . ILE A 1 180 ? 4.102 8.096 -2.349 1.00 98.50 180 ILE A O 1
ATOM 1508 N N . GLY A 1 181 ? 4.241 6.827 -0.484 1.00 97.44 181 GLY A N 1
ATOM 1509 C CA . GLY A 1 181 ? 5.672 7.033 -0.259 1.00 97.44 181 GLY A CA 1
ATOM 1510 C C . GLY A 1 181 ? 6.052 8.519 -0.246 1.00 97.44 181 GLY A C 1
ATOM 1511 O O . GLY A 1 181 ? 5.343 9.336 0.353 1.00 97.44 181 GLY A O 1
ATOM 1512 N N . SER A 1 182 ? 7.132 8.884 -0.941 1.00 96.94 182 SER A N 1
ATOM 1513 C CA . SER A 1 182 ? 7.530 10.291 -1.144 1.00 96.94 182 SER A CA 1
ATOM 1514 C C . SER A 1 182 ? 6.661 11.054 -2.157 1.00 96.94 182 SER A C 1
ATOM 1516 O O . SER A 1 182 ? 6.689 12.285 -2.191 1.00 96.94 182 SER A O 1
ATOM 1518 N N . GLY A 1 183 ? 5.821 10.362 -2.932 1.00 97.19 183 GLY A N 1
ATOM 1519 C CA . GLY A 1 183 ? 5.025 10.905 -4.036 1.00 97.19 183 GLY A CA 1
ATOM 1520 C C . GLY A 1 183 ? 3.837 11.791 -3.642 1.00 97.19 183 GLY A C 1
ATOM 1521 O O . GLY A 1 183 ? 2.820 11.787 -4.336 1.00 97.19 183 GLY A O 1
ATOM 1522 N N . LEU A 1 184 ? 3.922 12.566 -2.553 1.00 97.81 184 LEU A N 1
ATOM 1523 C CA . LEU A 1 1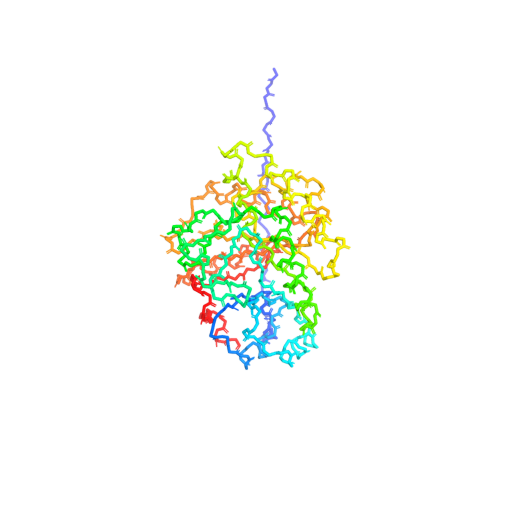84 ? 2.830 13.400 -2.023 1.00 97.81 184 LEU A CA 1
ATOM 1524 C C . LEU A 1 184 ? 2.243 14.360 -3.068 1.00 97.81 184 LEU A C 1
ATOM 1526 O O . LEU A 1 184 ? 1.040 14.627 -3.043 1.00 97.81 184 LEU A O 1
ATOM 1530 N N . LYS A 1 185 ? 3.056 14.842 -4.023 1.00 97.44 185 LYS A N 1
ATOM 1531 C CA . LYS A 1 185 ? 2.588 15.721 -5.110 1.00 97.44 185 LYS A CA 1
ATOM 1532 C C . LYS A 1 185 ? 1.469 15.095 -5.951 1.00 97.44 185 LYS A C 1
ATOM 1534 O O . LYS A 1 185 ? 0.589 15.821 -6.407 1.00 97.44 185 LYS A O 1
ATOM 1539 N N . LEU A 1 186 ? 1.449 13.765 -6.091 1.00 98.25 186 LEU A N 1
ATOM 1540 C CA . LEU A 1 186 ? 0.432 13.036 -6.858 1.00 98.25 186 LEU A CA 1
ATOM 1541 C C . LEU A 1 186 ? -0.972 13.208 -6.268 1.00 98.25 186 LEU A C 1
ATOM 1543 O O . LEU A 1 186 ? -1.955 13.162 -6.999 1.00 98.25 186 LEU A O 1
ATOM 1547 N N . ILE A 1 187 ? -1.086 13.455 -4.959 1.00 98.56 187 ILE A N 1
ATOM 1548 C CA . ILE A 1 187 ? -2.378 13.667 -4.291 1.00 98.56 187 ILE A CA 1
ATOM 1549 C C . ILE A 1 187 ? -3.101 14.911 -4.835 1.00 98.56 187 ILE A C 1
ATOM 1551 O O . ILE A 1 187 ? -4.332 14.972 -4.816 1.00 98.56 187 ILE A O 1
ATOM 1555 N N . TYR A 1 188 ? -2.357 15.895 -5.343 1.00 98.31 188 TYR A N 1
ATOM 1556 C CA . TYR A 1 188 ? -2.924 17.112 -5.921 1.00 98.31 188 TYR A CA 1
ATOM 1557 C C . TYR A 1 188 ? -3.263 16.975 -7.414 1.00 98.31 188 TYR A C 1
ATOM 1559 O O . TYR A 1 188 ? -3.887 17.878 -7.972 1.00 98.31 188 TYR A O 1
ATOM 1567 N N . ASP A 1 189 ? -2.906 15.857 -8.054 1.00 98.12 189 ASP A N 1
ATOM 1568 C CA . ASP A 1 189 ? -3.292 15.554 -9.431 1.00 98.12 189 ASP A CA 1
ATOM 1569 C C . ASP A 1 189 ? -4.716 14.967 -9.481 1.00 98.12 189 ASP A C 1
ATOM 1571 O O . ASP A 1 189 ? -5.031 13.928 -8.891 1.00 98.12 189 ASP A O 1
ATOM 1575 N N . GLU A 1 190 ? -5.619 15.642 -10.198 1.00 96.94 190 GLU A N 1
ATOM 1576 C CA . GLU A 1 190 ? -7.018 15.215 -10.281 1.00 96.94 190 GLU A CA 1
ATOM 1577 C C . GLU A 1 190 ? -7.221 13.900 -11.041 1.00 96.94 190 GLU A C 1
ATOM 1579 O O . GLU A 1 190 ? -8.196 13.192 -10.770 1.00 96.94 190 GLU A O 1
ATOM 1584 N N . GLU A 1 191 ? -6.380 13.591 -12.033 1.00 97.12 191 GLU A N 1
ATOM 1585 C CA . GLU A 1 191 ? -6.478 12.331 -12.769 1.00 97.12 191 GLU A CA 1
ATOM 1586 C C . GLU A 1 191 ? -6.058 11.182 -11.856 1.00 97.12 191 GLU A C 1
ATOM 1588 O O . GLU A 1 191 ? -6.827 10.233 -11.702 1.00 97.12 191 GLU A O 1
ATOM 1593 N N . PHE A 1 192 ? -4.922 11.302 -11.168 1.00 98.50 192 PHE A N 1
ATOM 1594 C CA . PHE A 1 192 ? -4.465 10.343 -10.165 1.00 98.50 192 PHE A CA 1
ATOM 1595 C C . PHE A 1 192 ? -5.542 10.073 -9.116 1.00 98.50 192 PHE A C 1
ATOM 1597 O O . PHE A 1 192 ? -5.933 8.925 -8.889 1.00 98.50 192 PHE A O 1
ATOM 1604 N N . MET A 1 193 ? -6.109 11.137 -8.544 1.00 98.38 193 MET A N 1
ATOM 1605 C CA . MET A 1 193 ? -7.161 11.018 -7.542 1.00 98.38 193 MET A CA 1
ATOM 1606 C C . MET A 1 193 ? -8.427 10.356 -8.093 1.00 98.38 193 MET A C 1
ATOM 1608 O O . MET A 1 193 ? -9.152 9.729 -7.334 1.00 98.38 193 MET A O 1
ATOM 1612 N N . LYS A 1 194 ? -8.728 10.410 -9.394 1.00 97.94 194 LYS A N 1
ATOM 1613 C CA . LYS A 1 194 ? -9.860 9.655 -9.976 1.00 97.94 194 LYS A CA 1
ATOM 1614 C C . LYS A 1 194 ? -9.561 8.161 -10.138 1.00 97.94 194 LYS A C 1
ATOM 1616 O O . LYS A 1 194 ? -10.497 7.368 -10.232 1.00 97.94 194 LYS A O 1
ATOM 1621 N N . LEU A 1 195 ? -8.289 7.770 -10.175 1.00 98.38 195 LEU A N 1
ATOM 1622 C CA . LEU A 1 195 ? -7.872 6.388 -10.415 1.00 98.38 195 LEU A CA 1
ATOM 1623 C C . LEU A 1 195 ? -7.817 5.533 -9.144 1.00 98.38 195 LEU A C 1
ATOM 1625 O O . LEU A 1 195 ? -8.010 4.320 -9.236 1.00 98.38 195 LEU A O 1
ATOM 1629 N N . VAL A 1 196 ? -7.582 6.148 -7.984 1.00 98.50 196 VAL A N 1
ATOM 1630 C CA . VAL A 1 196 ? -7.387 5.446 -6.705 1.00 98.50 196 VAL A CA 1
ATOM 1631 C C . VAL A 1 196 ? -8.592 5.588 -5.774 1.00 98.50 196 VAL A C 1
ATOM 1633 O O . VAL A 1 196 ? -9.313 6.586 -5.801 1.00 98.50 196 VAL A O 1
ATOM 1636 N N . ASP A 1 197 ? -8.808 4.585 -4.934 1.00 98.81 197 ASP A N 1
ATOM 1637 C CA . ASP A 1 197 ? -9.895 4.509 -3.955 1.00 98.81 197 ASP A CA 1
ATOM 1638 C C . ASP A 1 197 ? -9.400 4.853 -2.534 1.00 98.81 197 ASP A C 1
ATOM 1640 O O . ASP A 1 197 ? -10.139 5.448 -1.744 1.00 98.81 197 ASP A O 1
ATOM 1644 N N . GLY A 1 198 ? -8.123 4.588 -2.236 1.00 98.69 198 GLY A N 1
ATOM 1645 C CA . GLY A 1 198 ? -7.498 4.979 -0.976 1.00 98.69 198 GLY A CA 1
ATOM 1646 C C . GLY A 1 198 ? -5.995 5.223 -1.070 1.00 98.69 198 GLY A C 1
ATOM 1647 O O . GLY A 1 198 ? -5.325 4.782 -2.002 1.00 98.69 198 GLY A O 1
ATOM 1648 N N . ILE A 1 199 ? -5.479 5.954 -0.090 1.00 98.88 199 ILE A N 1
ATOM 1649 C CA . ILE A 1 199 ? -4.074 6.327 0.043 1.00 98.88 199 ILE A CA 1
ATOM 1650 C C . ILE A 1 199 ? -3.576 5.827 1.393 1.00 98.88 199 ILE A C 1
ATOM 1652 O O . ILE A 1 199 ? -4.160 6.136 2.431 1.00 98.88 199 ILE A O 1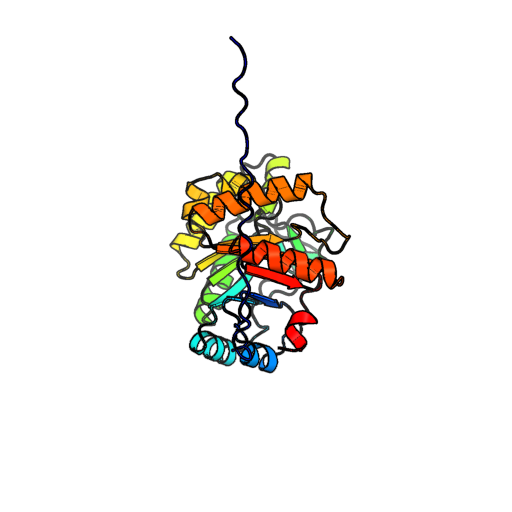
ATOM 1656 N N . LEU A 1 200 ? -2.496 5.061 1.362 1.00 98.88 200 LEU A N 1
ATOM 1657 C CA . LEU A 1 200 ? -1.698 4.705 2.518 1.00 98.88 200 LEU A CA 1
ATOM 1658 C C . LEU A 1 200 ? -0.458 5.600 2.555 1.00 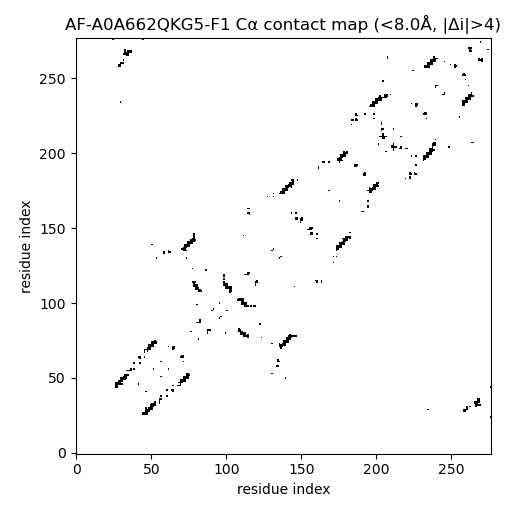98.88 200 LEU A C 1
ATOM 1660 O O . LEU A 1 200 ? 0.147 5.850 1.514 1.00 98.88 200 LEU A O 1
ATOM 1664 N N . ARG A 1 201 ? -0.076 6.070 3.740 1.00 98.56 201 ARG A N 1
ATOM 1665 C CA . ARG A 1 201 ? 1.232 6.684 3.981 1.00 98.56 201 ARG A CA 1
ATOM 1666 C C . ARG A 1 201 ? 1.845 6.070 5.226 1.00 98.56 201 ARG A C 1
ATOM 1668 O O . ARG A 1 201 ? 1.201 6.004 6.274 1.00 98.56 201 ARG A O 1
ATOM 1675 N N . GLU A 1 202 ? 3.081 5.622 5.083 1.00 98.31 202 GLU A N 1
ATOM 1676 C CA . GLU A 1 202 ? 3.887 5.186 6.216 1.00 98.31 202 GLU A CA 1
ATOM 1677 C C . GLU A 1 202 ? 4.549 6.369 6.919 1.00 98.31 202 GLU A C 1
ATOM 1679 O O . GLU A 1 202 ? 4.783 7.388 6.279 1.00 98.31 202 GLU A O 1
ATOM 1684 N N . GLU A 1 203 ? 4.909 6.215 8.189 1.00 97.81 203 GLU A N 1
ATOM 1685 C CA . GLU A 1 203 ? 5.810 7.128 8.905 1.00 97.81 203 GLU A CA 1
ATOM 1686 C C . GLU A 1 203 ? 5.344 8.596 8.890 1.00 97.81 203 GLU A C 1
ATOM 1688 O O . GLU A 1 203 ? 6.054 9.492 8.435 1.00 97.81 203 GLU A O 1
ATOM 1693 N N . VAL A 1 204 ? 4.131 8.852 9.387 1.00 98.44 204 VAL A N 1
ATOM 1694 C CA . VAL A 1 204 ? 3.579 10.212 9.503 1.00 98.44 204 VAL A CA 1
ATOM 1695 C C . VAL A 1 204 ? 3.996 10.873 10.806 1.00 98.44 204 VAL A C 1
ATOM 1697 O O . VAL A 1 204 ? 4.451 12.010 10.786 1.00 98.44 204 VAL A O 1
ATOM 1700 N N . TRP A 1 205 ? 3.872 10.169 11.931 1.00 98.50 205 TRP A N 1
ATOM 1701 C CA . TRP A 1 205 ? 4.309 10.660 13.241 1.00 98.50 205 TRP A CA 1
ATOM 1702 C C . TRP A 1 205 ? 5.460 9.834 13.815 1.00 98.50 205 TRP A C 1
ATOM 1704 O O . TRP A 1 205 ? 6.283 10.359 14.570 1.00 98.50 205 TRP A O 1
ATOM 1714 N N . ALA A 1 206 ? 5.526 8.541 13.490 1.00 97.62 206 ALA A N 1
ATOM 1715 C CA . ALA A 1 206 ? 6.535 7.625 14.005 1.00 97.62 206 ALA A CA 1
ATOM 1716 C C . ALA A 1 206 ? 7.056 6.650 12.939 1.00 97.62 206 ALA A C 1
ATOM 1718 O O . ALA A 1 206 ? 6.301 5.874 12.353 1.00 97.62 206 ALA A O 1
ATOM 1719 N N . SER A 1 207 ? 8.378 6.642 12.771 1.00 96.00 207 SER A N 1
ATOM 1720 C CA . SER A 1 207 ? 9.133 5.644 12.008 1.00 96.00 207 SER A CA 1
ATOM 1721 C C . SER A 1 207 ? 9.766 4.601 12.924 1.00 96.00 207 SER A C 1
ATOM 1723 O O . SER A 1 207 ? 9.893 4.781 14.140 1.00 96.00 207 SER A O 1
ATOM 1725 N N . TYR A 1 208 ? 10.327 3.552 12.321 1.00 89.19 208 TYR A N 1
ATOM 1726 C CA . TYR A 1 208 ? 11.169 2.599 13.050 1.00 89.19 208 TYR A CA 1
ATOM 1727 C C . TYR A 1 208 ? 12.453 3.232 13.624 1.00 89.19 208 TYR A C 1
ATOM 1729 O O . TYR A 1 208 ? 13.125 2.604 14.445 1.00 89.19 208 TYR A O 1
ATOM 1737 N N . ARG A 1 209 ? 12.811 4.455 13.199 1.00 91.50 209 ARG A N 1
ATOM 1738 C CA . ARG A 1 209 ? 13.963 5.225 13.699 1.00 91.50 209 ARG A CA 1
ATOM 1739 C C . ARG A 1 209 ? 13.592 6.221 14.801 1.00 91.50 209 ARG A C 1
ATOM 1741 O O . ARG A 1 209 ? 14.493 6.722 15.471 1.00 91.50 209 ARG A O 1
ATOM 1748 N N . GLY A 1 210 ? 12.306 6.493 15.015 1.00 92.81 210 GLY A N 1
ATOM 1749 C CA . GLY A 1 210 ? 11.823 7.435 16.023 1.00 92.81 210 GLY A CA 1
ATOM 1750 C C . GLY A 1 210 ? 10.726 8.364 15.510 1.00 92.81 210 GLY A C 1
ATOM 1751 O O . GLY A 1 210 ? 10.090 8.107 14.490 1.00 92.81 210 GLY A O 1
ATOM 1752 N N . VAL A 1 211 ? 10.497 9.441 16.257 1.00 97.00 211 VAL A N 1
ATOM 1753 C CA . VAL A 1 211 ? 9.479 10.456 15.950 1.00 97.00 211 VAL A CA 1
ATOM 1754 C C . VAL A 1 211 ? 9.871 11.228 14.688 1.00 97.00 211 VAL A C 1
ATOM 1756 O O . VAL A 1 211 ? 11.039 11.584 14.529 1.00 97.00 211 VAL A O 1
ATOM 1759 N N . ILE A 1 212 ? 8.895 11.467 13.815 1.00 97.88 212 ILE A N 1
ATOM 1760 C CA . ILE A 1 212 ? 9.048 12.247 12.581 1.00 97.88 212 ILE A CA 1
ATOM 1761 C C . ILE A 1 212 ? 9.081 13.742 12.899 1.00 97.88 212 ILE A C 1
ATOM 1763 O O . ILE A 1 212 ? 8.484 14.196 13.879 1.00 97.88 212 ILE A O 1
ATOM 1767 N N . ASP A 1 213 ? 9.806 14.512 12.086 1.00 97.69 213 ASP A N 1
ATOM 1768 C CA . ASP A 1 213 ? 9.865 15.959 12.249 1.00 97.69 213 ASP A CA 1
ATOM 1769 C C . ASP A 1 213 ? 8.448 16.571 12.169 1.00 97.69 213 ASP A C 1
ATOM 1771 O O . ASP A 1 213 ? 7.661 16.201 11.291 1.00 97.69 213 ASP A O 1
ATOM 1775 N N . PRO A 1 214 ? 8.069 17.491 13.074 1.00 97.56 214 PRO A N 1
ATOM 1776 C CA . PRO A 1 214 ? 6.731 18.073 13.058 1.00 97.56 214 PRO A CA 1
ATOM 1777 C C . PRO A 1 214 ? 6.382 18.852 11.782 1.00 97.56 214 PRO A C 1
ATOM 1779 O O . PRO A 1 214 ? 5.205 18.904 11.422 1.00 97.56 214 PRO A O 1
ATOM 1782 N N . GLU A 1 215 ? 7.354 19.465 11.098 1.00 98.00 215 GLU A N 1
ATOM 1783 C CA . GLU A 1 215 ? 7.088 20.190 9.852 1.00 98.00 215 GLU A CA 1
ATOM 1784 C C . GLU A 1 215 ? 6.886 19.211 8.688 1.00 98.00 215 GLU A C 1
ATOM 1786 O O . GLU A 1 215 ? 5.961 19.398 7.897 1.00 98.00 215 GLU A O 1
ATOM 1791 N N . GLU A 1 216 ? 7.644 18.109 8.655 1.00 97.69 216 GLU A N 1
ATOM 1792 C CA . GLU A 1 216 ? 7.398 16.987 7.733 1.00 97.69 216 GLU A CA 1
ATOM 1793 C C . GLU A 1 216 ? 6.017 16.358 7.981 1.00 97.69 216 GLU A C 1
ATOM 1795 O O . GLU A 1 216 ? 5.214 16.207 7.058 1.00 97.69 216 GLU A O 1
ATOM 1800 N N . THR A 1 217 ? 5.688 16.080 9.247 1.00 98.25 217 THR A N 1
ATOM 1801 C CA . THR A 1 217 ? 4.370 15.571 9.665 1.00 98.25 217 THR A CA 1
ATOM 1802 C C . THR A 1 217 ? 3.257 16.475 9.131 1.00 98.25 217 THR A C 1
ATOM 1804 O O . THR A 1 217 ? 2.269 16.012 8.563 1.00 98.25 217 THR A O 1
ATOM 1807 N N . LYS A 1 218 ? 3.410 17.791 9.288 1.00 98.31 218 LYS A N 1
ATOM 1808 C CA . LYS A 1 218 ? 2.435 18.789 8.841 1.00 98.31 218 LYS A CA 1
ATOM 1809 C C . LYS A 1 218 ? 2.295 18.828 7.318 1.00 98.31 218 LYS A C 1
ATOM 1811 O O . LYS A 1 218 ? 1.171 18.949 6.830 1.00 98.31 218 LYS A O 1
ATOM 1816 N N . GLU A 1 219 ? 3.388 18.722 6.566 1.00 98.31 219 GLU A N 1
ATOM 1817 C CA . GLU A 1 219 ? 3.344 18.631 5.103 1.00 98.31 219 GLU A CA 1
ATOM 1818 C C . GLU A 1 219 ? 2.565 17.393 4.643 1.00 98.31 219 GLU A C 1
ATOM 1820 O O . GLU A 1 219 ? 1.637 17.508 3.834 1.00 98.31 219 GLU A O 1
ATOM 1825 N N . ILE A 1 220 ? 2.875 16.232 5.227 1.00 98.69 220 ILE A N 1
ATOM 1826 C CA . ILE A 1 220 ? 2.170 14.979 4.956 1.00 98.69 220 ILE A CA 1
ATOM 1827 C C . ILE A 1 220 ? 0.678 15.129 5.276 1.00 98.69 220 ILE A C 1
ATOM 1829 O O . ILE A 1 220 ? -0.175 14.828 4.437 1.00 98.69 220 ILE A O 1
ATOM 1833 N N . LEU A 1 221 ? 0.338 15.644 6.461 1.00 98.69 221 LEU A N 1
ATOM 1834 C CA . LEU A 1 221 ? -1.052 15.808 6.886 1.00 98.69 221 LEU A CA 1
ATOM 1835 C C . LEU A 1 221 ? -1.846 16.735 5.965 1.00 98.69 221 LEU A C 1
ATOM 1837 O O . LEU A 1 221 ? -3.000 16.430 5.669 1.00 98.69 221 LEU A O 1
ATOM 1841 N N . ASN A 1 222 ? -1.250 17.814 5.452 1.00 98.62 222 ASN A N 1
ATOM 1842 C CA . ASN A 1 222 ? -1.924 18.690 4.490 1.00 98.62 222 ASN A CA 1
ATOM 1843 C C . ASN A 1 222 ? -2.373 17.918 3.239 1.00 98.62 222 ASN A C 1
ATOM 1845 O O . ASN A 1 222 ? -3.522 18.059 2.805 1.00 98.62 222 ASN A O 1
ATOM 1849 N N . ALA A 1 223 ? -1.505 17.061 2.695 1.00 98.75 223 ALA A N 1
ATOM 1850 C CA . ALA A 1 223 ? -1.835 16.241 1.534 1.00 98.75 223 ALA A CA 1
ATOM 1851 C C . ALA A 1 223 ? -2.890 15.173 1.875 1.00 98.75 223 ALA A C 1
ATOM 1853 O O . ALA A 1 223 ? -3.887 15.015 1.168 1.00 98.75 223 ALA A O 1
ATOM 1854 N N . LEU A 1 224 ? -2.744 14.472 3.001 1.00 98.81 224 LEU A N 1
ATOM 1855 C CA . LEU A 1 224 ? -3.682 13.413 3.387 1.00 98.81 224 LEU A CA 1
ATOM 1856 C C . LEU A 1 224 ? -5.078 13.953 3.737 1.00 98.81 224 LEU A C 1
ATOM 1858 O O . LEU A 1 224 ? -6.088 13.356 3.357 1.00 98.81 224 LEU A O 1
ATOM 1862 N N . ILE A 1 225 ? -5.170 15.119 4.383 1.00 98.75 225 ILE A N 1
ATOM 1863 C CA . ILE A 1 225 ? -6.448 15.805 4.629 1.00 98.75 225 ILE A CA 1
ATOM 1864 C C . ILE A 1 225 ? -7.086 16.226 3.301 1.00 98.75 225 ILE A C 1
ATOM 1866 O O . ILE A 1 225 ? -8.288 16.024 3.109 1.00 98.75 225 ILE A O 1
ATOM 1870 N N . TYR A 1 226 ? -6.297 16.749 2.355 1.00 98.69 226 TYR A N 1
ATOM 1871 C CA . TYR A 1 226 ? -6.780 17.084 1.013 1.00 98.69 226 TYR A CA 1
ATOM 1872 C C . TYR A 1 226 ? -7.391 15.863 0.306 1.00 98.69 226 TYR A C 1
ATOM 1874 O O . TYR A 1 226 ? -8.460 15.978 -0.311 1.00 98.69 226 TYR A O 1
ATOM 1882 N N . ALA A 1 227 ? -6.753 14.693 0.428 1.00 98.75 227 ALA A N 1
ATOM 1883 C CA . ALA A 1 227 ? -7.269 13.436 -0.101 1.00 98.75 227 ALA A CA 1
ATOM 1884 C C . ALA A 1 227 ? -8.565 12.998 0.595 1.00 98.75 227 ALA A C 1
ATOM 1886 O O . ALA A 1 227 ? -9.551 12.666 -0.072 1.00 98.75 227 ALA A O 1
ATOM 1887 N N . LYS A 1 228 ? -8.598 13.057 1.932 1.00 98.56 228 LYS A N 1
ATOM 1888 C CA . LYS A 1 228 ? -9.769 12.690 2.738 1.00 98.56 228 LYS A CA 1
ATOM 1889 C C . LYS A 1 228 ? -10.996 13.534 2.396 1.00 98.56 228 LYS A C 1
ATOM 1891 O O . LYS A 1 228 ? -12.084 12.991 2.219 1.00 98.56 228 LYS A O 1
ATOM 1896 N N . GLN A 1 229 ? -10.822 14.846 2.234 1.00 98.19 229 GLN A N 1
ATOM 1897 C CA . GLN A 1 229 ? -11.891 15.777 1.846 1.00 98.19 229 GLN A CA 1
ATOM 1898 C C . GLN A 1 229 ? -12.468 15.487 0.449 1.00 98.19 229 GLN A C 1
ATOM 1900 O O . GLN A 1 229 ? -13.597 15.873 0.159 1.00 98.19 229 GLN A O 1
ATOM 1905 N N . ARG A 1 230 ? -11.726 14.772 -0.406 1.00 98.00 230 ARG A N 1
ATOM 1906 C CA . ARG A 1 230 ? -12.167 14.300 -1.733 1.00 98.00 230 ARG A CA 1
ATOM 1907 C C . ARG A 1 230 ? -12.729 12.879 -1.710 1.00 98.00 230 ARG A C 1
ATOM 1909 O O . ARG A 1 230 ? -12.859 12.245 -2.755 1.00 98.00 230 ARG A O 1
ATOM 1916 N N . GLY A 1 231 ? -13.070 12.385 -0.521 1.00 97.75 231 GLY A N 1
ATOM 1917 C CA . GLY A 1 231 ? -13.729 11.098 -0.333 1.00 97.75 231 GLY A CA 1
ATOM 1918 C C . GLY A 1 231 ? -12.801 9.897 -0.478 1.00 97.75 231 GLY A C 1
ATOM 1919 O O . GLY A 1 231 ? -13.296 8.794 -0.694 1.00 97.75 231 GLY A O 1
ATOM 1920 N N . LYS A 1 232 ? -11.477 10.084 -0.385 1.00 98.56 232 LYS A N 1
ATOM 1921 C CA . LYS A 1 232 ? -10.541 8.956 -0.355 1.00 98.56 232 LYS A CA 1
ATOM 1922 C C . LYS A 1 232 ? -10.451 8.353 1.028 1.00 98.56 232 LYS A C 1
ATOM 1924 O O . LYS A 1 232 ? -10.489 9.058 2.040 1.00 98.56 232 LYS A O 1
ATOM 1929 N N . ASP A 1 233 ? -10.283 7.040 1.053 1.00 98.38 233 ASP A N 1
ATOM 1930 C CA . ASP A 1 233 ? -9.782 6.385 2.244 1.00 98.38 233 ASP A CA 1
ATOM 1931 C C . ASP A 1 233 ? -8.345 6.830 2.506 1.00 98.38 233 ASP A C 1
ATOM 1933 O O . ASP A 1 233 ? -7.533 6.901 1.588 1.00 98.38 233 ASP A O 1
ATOM 1937 N N . VAL A 1 234 ? -8.042 7.118 3.768 1.00 98.88 234 VAL A N 1
ATOM 1938 C CA . VAL A 1 234 ? -6.689 7.442 4.218 1.00 98.88 234 VAL A CA 1
ATOM 1939 C C . VAL A 1 234 ? -6.299 6.431 5.279 1.00 98.88 234 VAL A C 1
ATOM 1941 O O . VAL A 1 234 ? -7.031 6.251 6.260 1.00 98.88 234 VAL A O 1
ATOM 1944 N N . VAL A 1 235 ? -5.177 5.760 5.044 1.00 98.88 235 VAL A N 1
ATOM 1945 C CA . VAL A 1 235 ? -4.598 4.747 5.919 1.00 98.88 235 VAL A CA 1
ATOM 1946 C C . VAL A 1 235 ? -3.221 5.218 6.369 1.00 98.88 235 VAL A C 1
ATOM 1948 O O . VAL A 1 235 ? -2.396 5.592 5.541 1.00 98.88 235 VAL A O 1
ATOM 1951 N N . ILE A 1 236 ? -2.966 5.194 7.670 1.00 98.69 236 ILE A N 1
ATOM 1952 C CA . ILE A 1 236 ? -1.646 5.485 8.227 1.00 98.69 236 ILE A CA 1
ATOM 1953 C C . ILE A 1 236 ? -1.034 4.195 8.742 1.00 98.69 236 ILE A C 1
ATOM 1955 O O . ILE A 1 236 ? -1.697 3.426 9.449 1.00 98.69 236 ILE A O 1
ATOM 1959 N N . LEU A 1 237 ? 0.232 3.997 8.398 1.00 98.69 237 LEU A N 1
ATOM 1960 C CA . LEU A 1 237 ? 1.059 2.924 8.915 1.00 98.69 237 LEU A CA 1
ATOM 1961 C C . LEU A 1 237 ? 2.280 3.519 9.621 1.00 98.69 237 LEU A C 1
ATOM 1963 O O . LEU A 1 237 ? 3.256 3.906 8.993 1.00 98.69 237 LEU A O 1
ATOM 1967 N N . ASP A 1 238 ? 2.223 3.572 10.943 1.00 98.50 238 ASP A N 1
ATOM 1968 C CA . ASP A 1 238 ? 3.324 4.082 11.758 1.00 98.50 238 ASP A CA 1
ATOM 1969 C C . ASP A 1 238 ? 3.989 2.952 12.539 1.00 98.50 238 ASP A C 1
ATOM 1971 O O . ASP A 1 238 ? 3.409 1.887 12.763 1.00 98.50 238 ASP A O 1
ATOM 1975 N N . TYR A 1 239 ? 5.210 3.195 13.004 1.00 97.38 239 TYR A N 1
ATOM 1976 C CA . TYR A 1 239 ? 5.998 2.205 13.728 1.00 97.38 239 TYR A CA 1
ATOM 1977 C C . TYR A 1 239 ? 6.371 2.733 15.108 1.00 97.38 239 TYR A C 1
ATOM 1979 O O . TYR A 1 239 ? 7.149 3.673 15.246 1.00 97.38 239 TYR A O 1
ATOM 1987 N N . SER A 1 240 ? 5.823 2.130 16.164 1.00 94.62 240 SER A N 1
ATOM 1988 C CA . SER A 1 240 ? 6.127 2.543 17.536 1.00 94.62 240 SER A CA 1
ATOM 1989 C C . SER A 1 240 ? 5.881 1.431 18.547 1.00 94.62 240 SER A C 1
ATOM 1991 O O . SER A 1 240 ? 4.874 0.732 18.509 1.00 94.62 240 SER A O 1
ATOM 1993 N N . ASN A 1 241 ? 6.787 1.325 19.521 1.00 90.62 241 ASN A N 1
ATOM 1994 C CA . ASN A 1 241 ? 6.605 0.510 20.727 1.00 90.62 241 ASN A CA 1
ATOM 1995 C C . ASN A 1 241 ? 6.256 1.361 21.963 1.00 90.62 241 ASN A C 1
ATOM 1997 O O . ASN A 1 241 ? 6.139 0.830 23.069 1.00 90.62 241 ASN A O 1
ATOM 2001 N N . ASN A 1 242 ? 6.124 2.682 21.803 1.00 93.19 242 ASN A N 1
ATOM 2002 C CA . ASN A 1 242 ? 5.790 3.602 22.885 1.00 93.19 242 ASN A CA 1
ATOM 2003 C C . ASN A 1 242 ? 4.267 3.742 22.993 1.00 93.19 242 ASN A C 1
ATOM 2005 O O . ASN A 1 242 ? 3.623 4.293 22.103 1.00 93.19 242 ASN A O 1
ATOM 2009 N N . GLU A 1 243 ? 3.698 3.271 24.103 1.00 93.56 243 GLU A N 1
ATOM 2010 C CA . GLU A 1 243 ? 2.249 3.253 24.335 1.00 93.56 243 GLU A CA 1
ATOM 2011 C C . GLU A 1 243 ? 1.622 4.654 24.342 1.00 93.56 243 GLU A C 1
ATOM 2013 O O . GLU A 1 243 ? 0.564 4.858 23.754 1.00 93.56 243 GLU A O 1
ATOM 2018 N N . ARG A 1 244 ? 2.289 5.649 24.945 1.00 94.88 244 ARG A N 1
ATOM 2019 C CA . ARG A 1 244 ? 1.772 7.027 24.974 1.00 94.88 244 ARG A CA 1
ATOM 2020 C C . ARG A 1 244 ? 1.719 7.625 23.575 1.00 94.88 244 ARG A C 1
ATOM 2022 O O . ARG A 1 244 ? 0.710 8.222 23.216 1.00 94.88 244 ARG A O 1
ATOM 2029 N N . LEU A 1 245 ? 2.784 7.437 22.794 1.00 95.38 245 LEU A N 1
ATOM 2030 C CA . LEU A 1 245 ? 2.838 7.900 21.408 1.00 95.38 245 LEU A CA 1
ATOM 2031 C C . LEU A 1 245 ? 1.802 7.171 20.545 1.00 95.38 245 LEU A C 1
ATOM 2033 O O . LEU A 1 245 ? 1.075 7.812 19.799 1.00 95.38 245 LEU A O 1
ATOM 2037 N N . THR A 1 246 ? 1.677 5.853 20.710 1.00 95.62 246 THR A N 1
ATOM 2038 C CA . THR A 1 246 ? 0.676 5.033 20.009 1.00 95.62 246 THR A CA 1
ATOM 2039 C C . THR A 1 246 ? -0.738 5.550 20.271 1.00 95.62 246 THR A C 1
ATOM 2041 O O . THR A 1 246 ? -1.486 5.799 19.333 1.00 95.62 246 THR A O 1
ATOM 2044 N N . ASN A 1 247 ? -1.092 5.787 21.537 1.00 95.69 247 ASN A N 1
ATOM 2045 C CA . ASN A 1 247 ? -2.415 6.293 21.901 1.00 95.69 247 ASN A CA 1
ATOM 2046 C C . ASN A 1 247 ? -2.663 7.716 21.376 1.00 95.69 247 ASN A C 1
ATOM 2048 O O . ASN A 1 247 ? -3.786 8.024 20.974 1.00 95.69 247 ASN A O 1
ATOM 2052 N N . ALA A 1 248 ? -1.635 8.572 21.350 1.00 96.88 248 ALA A N 1
ATOM 2053 C CA . ALA A 1 248 ? -1.735 9.911 20.774 1.00 96.88 248 ALA A CA 1
ATOM 2054 C C . ALA A 1 248 ? -2.008 9.857 19.262 1.00 96.88 248 ALA A C 1
ATOM 2056 O O . ALA A 1 248 ? -2.948 10.497 18.800 1.00 96.88 248 ALA A O 1
ATOM 2057 N N . ILE A 1 249 ? -1.259 9.034 18.519 1.00 97.19 249 ILE A N 1
ATOM 2058 C CA . ILE A 1 249 ? -1.449 8.841 17.074 1.00 97.19 249 ILE A CA 1
ATOM 2059 C C . ILE A 1 249 ? -2.850 8.292 16.784 1.00 97.19 249 ILE A C 1
ATOM 2061 O O . ILE A 1 249 ? -3.574 8.852 15.969 1.00 97.19 249 ILE A O 1
ATOM 2065 N N . LEU A 1 250 ? -3.273 7.233 17.486 1.00 96.56 250 LEU A N 1
ATOM 2066 C CA . LEU A 1 250 ? -4.607 6.648 17.308 1.00 96.56 250 LEU A CA 1
ATOM 2067 C C . LEU A 1 250 ? -5.730 7.664 17.578 1.00 96.56 250 LEU A C 1
ATOM 2069 O O . LEU A 1 250 ? -6.725 7.680 16.855 1.00 96.56 250 LEU A O 1
ATOM 2073 N N . SER A 1 251 ? -5.564 8.525 18.587 1.00 96.56 251 SER A N 1
ATOM 2074 C CA . SER A 1 251 ? -6.536 9.582 18.900 1.00 96.56 251 SER A CA 1
ATOM 2075 C C . SER A 1 251 ? -6.604 10.635 17.794 1.00 96.56 251 SER A C 1
ATOM 2077 O O . SER A 1 251 ? -7.697 11.009 17.374 1.00 96.56 251 SER A O 1
ATOM 2079 N N . GLU A 1 252 ? -5.452 11.073 17.284 1.00 97.75 252 GLU A N 1
ATOM 2080 C CA . GLU A 1 252 ? -5.381 12.051 16.195 1.00 97.75 252 GLU A CA 1
ATOM 2081 C C . GLU A 1 252 ? -6.005 11.496 14.908 1.00 97.75 252 GLU A C 1
ATOM 2083 O O . GLU A 1 252 ? -6.834 12.141 14.266 1.00 97.75 252 GLU A O 1
ATOM 2088 N N . CYS A 1 253 ? -5.701 10.242 14.577 1.00 97.62 253 CYS A N 1
ATOM 2089 C CA . CYS A 1 253 ? -6.319 9.542 13.461 1.00 97.62 253 CYS A CA 1
ATOM 2090 C C . CYS A 1 253 ? -7.844 9.477 13.564 1.00 97.62 253 CYS A C 1
ATOM 2092 O O . CYS A 1 253 ? -8.534 9.713 12.571 1.00 97.62 253 CYS A O 1
ATOM 2094 N N . ALA A 1 254 ? -8.376 9.191 14.756 1.00 95.94 254 ALA A N 1
ATOM 2095 C CA . ALA A 1 254 ? -9.816 9.153 14.981 1.00 95.94 254 ALA A CA 1
ATOM 2096 C C . ALA A 1 254 ? -10.468 10.527 14.742 1.00 95.94 254 ALA A C 1
ATOM 2098 O O . ALA A 1 254 ? -11.525 10.596 14.115 1.00 95.94 254 ALA A O 1
ATOM 2099 N N . ILE A 1 255 ? -9.819 11.619 15.169 1.00 97.00 255 ILE A N 1
ATOM 2100 C CA . ILE A 1 255 ? -10.279 12.999 14.928 1.00 97.00 255 ILE A CA 1
ATOM 2101 C C . ILE A 1 255 ? -10.289 13.321 13.426 1.00 97.00 255 ILE A C 1
ATOM 2103 O O . ILE A 1 255 ? -11.253 13.899 12.922 1.00 97.00 255 ILE A O 1
ATOM 2107 N N . LEU A 1 256 ? -9.244 12.918 12.700 1.00 97.62 256 LEU A N 1
ATOM 2108 C CA . LEU A 1 256 ? -9.101 13.156 11.258 1.00 97.62 256 LEU A CA 1
ATOM 2109 C C . LEU A 1 256 ? -9.940 12.194 10.393 1.00 97.62 256 LEU A C 1
ATOM 2111 O O . LEU A 1 256 ? -10.069 12.380 9.178 1.00 97.62 256 LEU A O 1
ATOM 2115 N N . GLY A 1 257 ? -10.523 11.155 10.996 1.00 97.38 257 GLY A N 1
ATOM 2116 C CA . GLY A 1 257 ? -11.236 10.093 10.290 1.00 97.38 257 GLY A CA 1
ATOM 2117 C C . GLY A 1 257 ? -10.317 9.219 9.428 1.00 97.38 257 GLY A C 1
ATOM 2118 O O . GLY A 1 257 ? -10.746 8.716 8.381 1.00 97.38 257 GLY A O 1
ATOM 2119 N N . PHE A 1 258 ? -9.051 9.078 9.821 1.00 98.50 258 PHE A N 1
ATOM 2120 C CA . PHE A 1 258 ? -8.069 8.200 9.185 1.00 98.50 258 PHE A CA 1
ATOM 2121 C C . PHE A 1 258 ? -8.120 6.807 9.814 1.00 98.50 258 PHE A C 1
ATOM 2123 O O . PHE A 1 258 ? -8.374 6.660 11.007 1.00 98.50 258 PHE A O 1
ATOM 2130 N N . LYS A 1 259 ? -7.856 5.770 9.014 1.00 98.25 259 LYS A N 1
ATOM 2131 C CA . LYS A 1 259 ? -7.650 4.410 9.526 1.00 98.25 259 LYS A CA 1
ATOM 2132 C C . LYS A 1 259 ? -6.177 4.279 9.908 1.00 98.25 259 LYS A C 1
ATOM 2134 O O . LYS A 1 259 ? -5.333 4.522 9.056 1.00 98.25 259 LYS A O 1
ATOM 2139 N N . CYS A 1 260 ? -5.847 3.895 11.136 1.00 96.75 260 CYS A N 1
ATOM 2140 C CA . CYS A 1 260 ? -4.447 3.863 11.574 1.00 96.75 260 CYS A CA 1
ATOM 2141 C C . CYS A 1 260 ? -4.034 2.524 12.168 1.00 96.75 260 CYS A C 1
ATOM 2143 O O . CYS A 1 260 ? -4.744 1.938 12.988 1.00 96.75 260 CYS A O 1
ATOM 2145 N N . TYR A 1 261 ? -2.855 2.068 11.756 1.00 98.12 261 TYR A N 1
ATOM 2146 C CA . TYR A 1 261 ? -2.202 0.876 12.264 1.00 98.12 261 TYR A CA 1
ATOM 2147 C C . TYR A 1 261 ? -0.790 1.224 12.730 1.00 98.12 261 TYR A C 1
ATOM 2149 O O . TYR A 1 261 ? -0.010 1.789 11.969 1.00 98.12 261 TYR A O 1
ATOM 2157 N N . ILE A 1 262 ? -0.475 0.913 13.988 1.00 97.38 262 ILE A N 1
ATOM 2158 C CA . ILE A 1 262 ? 0.831 1.204 14.585 1.00 97.38 262 ILE A CA 1
ATOM 2159 C C . ILE A 1 262 ? 1.537 -0.141 14.773 1.00 97.38 262 ILE A C 1
ATOM 2161 O O . ILE A 1 262 ? 1.302 -0.854 15.749 1.00 97.38 262 ILE A O 1
ATOM 2165 N N . GLY A 1 263 ? 2.317 -0.526 13.767 1.00 95.00 263 GLY A N 1
ATOM 2166 C CA . GLY A 1 263 ? 2.884 -1.862 13.598 1.00 95.00 263 GLY A CA 1
ATOM 2167 C C . GLY A 1 263 ? 4.311 -2.025 14.122 1.00 95.00 263 GLY A C 1
ATOM 2168 O O . GLY A 1 263 ? 4.968 -1.077 14.556 1.00 95.00 263 GLY A O 1
ATOM 2169 N N . SER A 1 264 ? 4.820 -3.256 14.027 1.00 93.38 264 SER A N 1
ATOM 2170 C CA . SER A 1 264 ? 6.263 -3.491 13.915 1.00 93.38 264 SER A CA 1
ATOM 2171 C C . SER A 1 264 ? 6.711 -3.247 12.473 1.00 93.38 264 SER A C 1
ATOM 2173 O O . SER A 1 264 ? 5.915 -3.417 11.552 1.00 93.38 264 SER A O 1
ATOM 2175 N N . ARG A 1 265 ? 7.990 -2.898 12.271 1.00 91.88 265 ARG A N 1
ATOM 2176 C CA . ARG A 1 265 ? 8.556 -2.664 10.930 1.00 91.88 265 ARG A CA 1
ATOM 2177 C C . ARG A 1 265 ? 8.360 -3.856 9.991 1.00 91.88 265 ARG A C 1
ATOM 2179 O O . ARG A 1 265 ? 8.025 -3.672 8.833 1.00 91.88 265 ARG A O 1
ATOM 2186 N N . ASP A 1 266 ? 8.553 -5.066 10.507 1.00 92.12 266 ASP A N 1
ATOM 2187 C CA . ASP A 1 266 ? 8.460 -6.292 9.709 1.00 92.12 266 ASP A CA 1
ATOM 2188 C C . ASP A 1 266 ? 7.008 -6.732 9.457 1.00 92.12 266 ASP A C 1
ATOM 2190 O O . ASP A 1 266 ? 6.782 -7.713 8.757 1.00 92.12 266 ASP A O 1
ATOM 2194 N N . LEU A 1 267 ? 6.022 -6.066 10.080 1.00 95.56 267 LEU A N 1
ATOM 2195 C CA . LEU A 1 267 ? 4.591 -6.387 9.976 1.00 95.56 267 LEU A CA 1
ATOM 2196 C C . LEU A 1 267 ? 4.278 -7.872 10.209 1.00 95.56 267 LEU A C 1
ATOM 2198 O O . LEU A 1 267 ? 3.331 -8.411 9.642 1.00 95.56 267 LEU A O 1
ATOM 2202 N N . ASN A 1 268 ? 5.070 -8.521 11.065 1.00 94.88 268 ASN A N 1
ATOM 2203 C CA . ASN A 1 268 ? 5.039 -9.960 11.321 1.00 94.88 268 ASN A CA 1
ATOM 2204 C C . ASN A 1 268 ? 4.352 -10.339 12.643 1.00 94.88 268 ASN A C 1
ATOM 2206 O O . ASN A 1 268 ? 4.369 -11.493 13.076 1.00 94.88 268 ASN A O 1
ATOM 2210 N N . SER A 1 269 ? 3.785 -9.358 13.346 1.00 93.62 269 SER A N 1
ATOM 2211 C CA . SER A 1 269 ? 3.110 -9.586 14.616 1.00 93.62 269 SER A CA 1
ATOM 2212 C C . SER A 1 269 ? 2.028 -8.549 14.875 1.00 93.62 269 SER A C 1
ATOM 2214 O O . SER A 1 269 ? 2.119 -7.394 14.464 1.00 93.62 269 SER A O 1
ATOM 2216 N N . LEU A 1 270 ? 0.999 -8.971 15.609 1.00 93.62 270 LEU A N 1
ATOM 2217 C CA . LEU A 1 270 ? -0.075 -8.085 16.031 1.00 93.62 270 LEU A CA 1
ATOM 2218 C C . LEU A 1 270 ? 0.409 -7.137 17.154 1.00 93.62 270 LEU A C 1
ATOM 2220 O O . LEU A 1 270 ? 0.922 -7.630 18.164 1.00 93.62 270 LEU A O 1
ATOM 2224 N N . PRO A 1 271 ? 0.189 -5.815 17.058 1.00 93.12 271 PRO A N 1
ATOM 2225 C CA . PRO A 1 271 ? 0.552 -4.847 18.089 1.00 93.12 271 PRO A CA 1
ATOM 2226 C C . PRO A 1 271 ? -0.115 -5.116 19.437 1.00 93.12 271 PRO A C 1
ATOM 2228 O O . PRO A 1 271 ? -1.257 -5.572 19.505 1.00 93.12 271 PRO A O 1
ATOM 2231 N N . LYS A 1 272 ? 0.567 -4.765 20.535 1.00 91.00 272 LYS A N 1
ATOM 2232 C CA . LYS A 1 272 ? 0.080 -5.003 21.909 1.00 91.00 272 LYS A CA 1
ATOM 2233 C C . LYS A 1 272 ? -1.320 -4.435 22.160 1.00 91.00 272 LYS A C 1
ATOM 2235 O O . LYS A 1 272 ? -2.129 -5.105 22.798 1.00 91.00 272 LYS A O 1
ATOM 2240 N N . TYR A 1 273 ? -1.623 -3.253 21.617 1.00 91.38 273 TYR A N 1
ATOM 2241 C CA . TYR A 1 273 ? -2.926 -2.598 21.788 1.00 91.38 273 TYR A CA 1
ATOM 2242 C C . TYR A 1 273 ? -4.087 -3.347 21.105 1.00 91.38 273 TYR A C 1
ATOM 2244 O O . TYR A 1 273 ? -5.242 -3.095 21.431 1.00 91.38 273 TYR A O 1
ATOM 2252 N N . LEU A 1 274 ? -3.793 -4.300 20.210 1.00 91.75 274 LEU A N 1
ATOM 2253 C CA . LEU A 1 274 ? -4.772 -5.185 19.567 1.00 91.75 274 LEU A CA 1
ATOM 2254 C C . LEU A 1 274 ? -4.771 -6.611 20.141 1.00 91.75 274 LEU A C 1
ATOM 2256 O O . LEU A 1 274 ? -5.667 -7.397 19.842 1.00 91.75 274 LEU A O 1
ATOM 2260 N N . GLN A 1 275 ? -3.785 -6.980 20.966 1.00 82.50 275 GLN A N 1
ATOM 2261 C CA . GLN A 1 275 ? -3.708 -8.319 21.567 1.00 82.50 275 GLN A CA 1
ATOM 2262 C C . GLN A 1 275 ? -4.699 -8.511 22.727 1.00 82.50 275 GLN A C 1
ATOM 2264 O O . GLN A 1 275 ? -5.100 -9.641 23.005 1.00 82.50 275 GLN A O 1
ATOM 2269 N N . GLY A 1 276 ? -5.091 -7.425 23.402 1.00 64.38 276 GLY A N 1
ATOM 2270 C CA . GLY A 1 276 ? -6.070 -7.437 24.495 1.00 64.38 276 GLY A CA 1
ATOM 2271 C C . GLY A 1 276 ? -7.533 -7.407 24.039 1.00 64.38 276 GLY A C 1
ATOM 2272 O O . GLY A 1 276 ? -8.421 -7.505 24.893 1.00 64.38 276 GLY A O 1
ATOM 2273 N N . SER A 1 277 ? -7.772 -7.271 22.728 1.00 54.53 277 SER A N 1
ATOM 2274 C CA . SER A 1 277 ? -9.067 -7.062 22.060 1.00 54.53 277 SER A CA 1
ATOM 2275 C C . SER A 1 277 ? -9.848 -8.345 21.760 1.00 54.53 277 SER A C 1
ATOM 2277 O O . SER A 1 277 ? -9.292 -9.468 21.801 1.00 54.53 277 SER A O 1
#

Radius of gyration: 20.47 Å; Cα contacts (8 Å, |Δi|>4): 426; chains: 1; bounding box: 45×70×52 Å

Nearest PDB structures (foldseek):
  2aam-assembly1_A  TM=8.952E-01  e=2.086E-20  Thermotoga maritima
  5tcb-assembly1_A  TM=7.988E-01  e=8.804E-14  Pseudomonas aeruginosa PAO1
  5tsy-assembly1_A  TM=8.014E-01  e=6.730E-13  Pseudomonas aeruginosa PAO1
  6ojb-assembly1_A  TM=7.794E-01  e=9.937E-12  Aspergillus fumigatus Af293
  4gkl-assembly2_B  TM=5.818E-01  e=3.945E-07  Thermotoga neapolitana

Solvent-accessible surface area (backbone atoms only — not comparable to full-atom values): 15659 Å² total; per-residue (Å²): 136,83,86,82,83,83,80,84,80,85,81,86,77,88,72,86,83,76,87,76,75,88,70,79,78,74,52,44,58,36,45,66,44,56,36,81,59,57,64,72,58,49,64,73,50,37,27,45,29,35,40,30,38,80,80,62,62,57,57,68,55,53,54,52,32,42,75,66,59,19,44,38,27,30,55,40,65,56,22,41,48,49,64,89,42,92,86,49,55,80,62,41,82,83,56,52,53,93,50,46,64,57,66,45,91,86,46,87,58,30,24,37,36,47,52,78,37,71,71,49,46,54,50,50,55,51,51,54,55,46,45,58,70,60,60,47,53,24,34,31,36,27,52,59,36,50,29,56,66,37,38,79,68,74,39,77,24,61,66,44,47,53,53,49,52,49,52,43,58,75,74,44,91,50,47,36,30,31,35,38,71,84,39,57,73,50,64,77,34,69,69,54,52,71,58,44,50,28,42,31,40,64,48,50,60,22,32,88,88,42,76,45,56,69,68,60,29,48,55,52,48,56,46,51,49,55,39,39,79,71,72,32,48,42,36,40,43,26,23,60,91,47,66,70,61,49,53,50,51,53,51,51,28,58,76,73,70,37,32,55,32,58,34,52,87,76,20,46,57,84,37,74,89,61,68,81,107

Mean predicted aligned error: 6.42 Å

=== Feature glossary ===
The record interleaves many kinds of information about one protein. Here is each kind framed as the question it answers.

Q: What are the backbone torsion angles?
A: φ (phi) and ψ (psi) are the two rotatable backbone dihedrals per residue: φ is the C(i-1)–N–Cα–C torsion, ψ is the N–Cα–C–N(i+1) torsion, both in degrees on (−180°, 180°]. α-helical residues cluster near (−60°, −45°); β-strand residues near (−120°, +130°). A Ramachandran plot is simply a scatter of (φ, ψ) for every residue.

Q: What is the amino-acid chain?
A: This is the polypeptide sequence — one letter per residue, N-terminus first. Length ranges from a few dozen residues for small domains to over a thousand for large multi-domain proteins.

Q: How mobile is each atom in the crystal?
A: For experimental (PDB) structures, the B-factor (temperature factor) quantifies the positional spread of each atom in the crystal — a combination of thermal vibration and static disorder — in units of Å². High B-factors mark flexible loops or poorly resolved regions; low B-factors mark the rigid, well-ordered core.

Q: Are the domains correctly placed relative to each other?
A: Predicted Aligned Error (PAE) is an AlphaFold confidence matrix: entry (i, j) is the expected error in the position of residue j, in ångströms, when the prediction is superimposed on the true structure at residue i. Low PAE within a block of residues means that block is internally rigid and well-predicted; high PAE between two blocks means their relative placement is uncertain even if each block individually is confident.

Q: How confident is the AlphaFold model at each residue?
A: pLDDT is the predicted lDDT-Cα score: AlphaFold's confidence that the local environment of each residue (all inter-atomic distances within 15 Å) is correctly placed. It is a per-residue number between 0 and 100, with higher meaning more reliable.

Q: What family and function is it annotated with?
A: Functional annotations link the protein to curated databases. InterPro entries identify conserved domains and families by matching the sequence against member-database signatures (Pfam, PROSITE, CDD, …). Gene Ontology (GO) terms describe molecular function, biological process, and cellular component in a controlled vocabulary. CATH places the structure in a hierarchical fold classification (Class/Architecture/Topology/Homologous-superfamily). The organism is the source species.

Q: How big and how compact is the whole molecule?
A: Three whole-structure scalars: the radius of gyration (RMS distance of Cα from centroid, in Å), the count of Cα–Cα contacts (pairs closer than 8 Å and separated by more than four residues in sequence — i.e. tertiary, not local, contacts), and the bounding-box dimensions. Together they distinguish compact globular folds from extended fibres or disordered chains.

Q: What known structures does this most resemble?
A: The Foldseek neighbor list gives the closest experimentally determined structures in the PDB, ranked by structural alignment. TM-score near 1 means near-identical fold; near 0.3 means only rough topology match. This is how one finds what a novel AlphaFold prediction most resembles in the solved-structure universe.

Q: Which residues are buried vs exposed?
A: SASA measures how much of the protein is reachable by solvent. It is computed by rolling a water-sized probe over the atomic surface and summing the exposed area (Å²). Per-residue SASA distinguishes core (buried, low SASA) from surface (exposed, high SASA) residues; total SASA is a whole-molecule size measure.

Q: Which residues are in helices, strands, or loops?
A: Eight-state secondary structure (DSSP): H is the canonical α-helix, G the tighter 3₁₀-helix, I the wider π-helix; E/B are β-structure, T and S are turns and bends, and '-' is everything else. DSSP derives these from the pattern of main-chain N–H···O=C hydrogen bonds, not from the sequence.

Q: Where is each backbone atom in 3D?
A: Structure coordinates are given as an mmCIF _atom_site loop: one row per atom with element, residue name, chain id, sequence number, and x/y/z position in Å. Only the four main-chain atoms per residue are included here; side chains are omitted to keep the record compact.

Q: What if only a Cα trace is available?
A: Three-state secondary structure (P-SEA) collapses the eight DSSP classes into helix (a), strand (b), and coil (c). P-SEA assigns these from Cα geometry alone — distances and angles — without requiring backbone oxygens, so it works on any Cα trace.

Q: What do the rendered images show?
A: The six renders are orthographic views along the three Cartesian axes in both directions. Representation (cartoon, sticks, or surface) and color scheme (sequence-rainbow or by-chain) vary across proteins so the training set covers all the common visualization conventions.

Q: What does the local fold look like, residue by residue?
A: Foldseek's 3Di representation compresses backbone geometry into a per-residue letter drawn from a learned twenty-state alphabet. It captures the tertiary interaction pattern around each residue — which residues are packed against it in space, regardless of where they are in sequence.

Q: What do the diagnostic plots show?
A: The contact map is a binary N×N matrix image: pixel (i, j) is dark where Cα_i and Cα_j are within 8 Å and |i−j|>4. Because the |i−j|>4 filter removes local helical contacts, off-diagonal stripes parallel to the main diagonal indicate parallel β-sheets; stripes perpendicular to it indicate antiparallel β-sheets. The Ramachandran plot scatters every residue's (φ, ψ) pair against the sterically allowed regions. The PAE heatmap renders the predicted-aligned-error matrix.